Protein AF-0000000085154199 (afdb_homodimer)

Sequence (220 aa):
MRQFVIDELSPMERDNIDSYLKRNTKIGPMIGLYWIVLPEELLSEAQLGHEEHGPFYIAVEVEQHSVKFELLVRSKSNLHCTCIAHASPEQRQYILGFIDKMVTEEMIRSMRQFVIDELSPMERDNIDSYLKRNTKIGPMIGLYWIVLPEELLSEAQLGHEEHGPFYIAVEVEQHSVKFELLVRSKSNLHCTCIAHASPEQRQYILGFIDKMVTEEMIRS

Organism: Desulfotalea psychrophila (strain LSv54 / DSM 12343) (NCBI:txid177439)

Foldseek 3Di:
DDKDKDFQADQLRLVLLQVVQVVQFAADPDPQKTWDFDDPVQQDPQCPVVVVQDRKTWMWGRDRTMIMTHQWIQGPRDHDGSSTGGGDPSRVVVVVVVVVVSCVVSVPPD/DDKDKDFQADQLLLVLLQVVQVVQFAADPDPQKTWDFDDPVQQDPQCPVVVVQDRKTWMWGRDRTMIMTHQWIQGPRDHDGSSTGGGDPSRVVVVVVVVVVSCVVSVPPD

pLDDT: mean 96.18, std 3.26, range [82.31, 98.81]

Radius of gyration: 17.91 Å; Cα contacts (8 Å, |Δi|>4): 382; chains: 2; bounding box: 40×46×39 Å

Secondary structure (DSSP, 8-state):
-EEEEEES--HHHHHHHHHHHHHHSEE-SSTTEEEEEPPGGG--TTTTT-GGG--EEEEEEE-SSEEEEE-EEEESS-SSSTT-EEPPHHHHHHHHHHHHHHHHHTT---/-EEEEEES--HHHHHHHHHHHHHHSEE-SSTTEEEEEPPGGG--TTTTT-GGG--EEEEEEE-SSEEEEE-EEEESS-SSSTT-EEPPHHHHHHHHHHHHHHHHHTT---

Structure (mmCIF, N/CA/C/O backbone):
data_AF-0000000085154199-model_v1
#
loop_
_entity.id
_entity.type
_entity.pdbx_description
1 polymer 'Uncharacterized protein'
#
loop_
_atom_site.group_PDB
_atom_site.id
_atom_site.type_symbol
_atom_site.label_atom_id
_atom_site.label_alt_id
_atom_site.label_comp_id
_atom_site.label_asym_id
_atom_site.label_entity_id
_atom_site.label_seq_id
_atom_site.pdbx_PDB_ins_code
_atom_site.Cartn_x
_atom_site.Cartn_y
_atom_site.Cartn_z
_atom_site.occupancy
_atom_site.B_iso_or_equiv
_atom_site.auth_seq_id
_atom_site.auth_comp_id
_atom_site.auth_asym_id
_atom_site.auth_atom_id
_atom_site.pdbx_PDB_model_num
ATOM 1 N N . MET A 1 1 ? -9.406 -1.574 6.133 1 90.88 1 MET A N 1
ATOM 2 C CA . MET A 1 1 ? -8.562 -0.403 5.914 1 90.88 1 MET A CA 1
ATOM 3 C C . MET A 1 1 ? -7.441 -0.719 4.93 1 90.88 1 MET A C 1
ATOM 5 O O . MET A 1 1 ? -6.859 -1.804 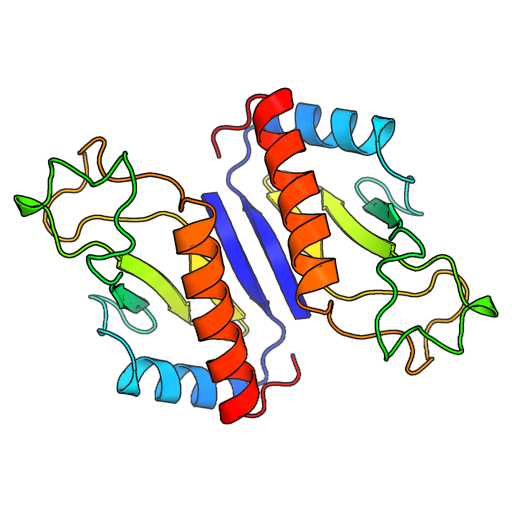4.977 1 90.88 1 MET A O 1
ATOM 9 N N . ARG A 1 2 ? -7.184 0.16 4.016 1 97.69 2 ARG A N 1
ATOM 10 C CA . ARG A 1 2 ? -6.156 0.025 2.986 1 97.69 2 ARG A CA 1
ATOM 11 C C . ARG A 1 2 ? -4.992 0.972 3.248 1 97.69 2 ARG A C 1
ATOM 13 O O . ARG A 1 2 ? -5.195 2.15 3.547 1 97.69 2 ARG A O 1
ATOM 20 N N . GLN A 1 3 ? -3.779 0.348 3.152 1 98.56 3 GLN A N 1
ATOM 21 C CA . GLN A 1 3 ? -2.631 1.181 3.494 1 98.56 3 GLN A CA 1
ATOM 22 C C . GLN A 1 3 ? -1.392 0.758 2.709 1 98.56 3 GLN A C 1
ATOM 24 O O . GLN A 1 3 ? -1.278 -0.397 2.293 1 98.56 3 GLN A O 1
ATOM 29 N N . PHE A 1 4 ? -0.53 1.667 2.469 1 98.81 4 PHE A N 1
ATOM 30 C CA . PHE A 1 4 ? 0.839 1.429 2.025 1 98.81 4 PHE A CA 1
ATOM 31 C C . PHE A 1 4 ? 1.804 1.469 3.205 1 98.81 4 PHE A C 1
ATOM 33 O O . PHE A 1 4 ? 1.782 2.41 4 1 98.81 4 PHE A O 1
ATOM 40 N N . VAL A 1 5 ? 2.619 0.497 3.326 1 98.75 5 VAL A N 1
ATOM 41 C CA . VAL A 1 5 ? 3.465 0.37 4.508 1 98.75 5 VAL A CA 1
ATOM 42 C C . VAL A 1 5 ? 4.918 0.173 4.086 1 98.75 5 VAL A C 1
ATOM 44 O O . VAL A 1 5 ? 5.207 -0.614 3.182 1 98.75 5 VAL A O 1
ATOM 47 N N . ILE A 1 6 ? 5.738 0.896 4.633 1 98.44 6 ILE A N 1
ATOM 48 C CA . ILE A 1 6 ? 7.164 0.597 4.605 1 98.44 6 ILE A CA 1
ATOM 49 C C . ILE A 1 6 ? 7.605 0.063 5.969 1 98.44 6 ILE A C 1
ATOM 51 O O . ILE A 1 6 ? 7.527 0.771 6.973 1 98.44 6 ILE A O 1
ATOM 55 N N . ASP A 1 7 ? 8.016 -1.174 6.023 1 97.38 7 ASP A N 1
ATOM 56 C CA . ASP A 1 7 ? 8.422 -1.767 7.297 1 97.38 7 ASP A CA 1
ATOM 57 C C . ASP A 1 7 ? 9.898 -2.145 7.281 1 97.38 7 ASP A C 1
ATOM 59 O O . ASP A 1 7 ? 10.625 -1.788 6.355 1 97.38 7 ASP A O 1
ATOM 63 N N . GLU A 1 8 ? 10.359 -2.596 8.5 1 97 8 GLU A N 1
ATOM 64 C CA . GLU A 1 8 ? 11.758 -2.959 8.711 1 97 8 GLU A CA 1
ATOM 65 C C . GLU A 1 8 ? 12.672 -1.745 8.57 1 97 8 GLU A C 1
ATOM 67 O O . GLU A 1 8 ? 13.758 -1.841 8 1 97 8 GLU A O 1
ATOM 72 N N . LEU A 1 9 ? 12.18 -0.677 9.023 1 97.69 9 LEU A N 1
ATOM 73 C CA . LEU A 1 9 ? 12.961 0.554 9.031 1 97.69 9 LEU A CA 1
ATOM 74 C C . LEU A 1 9 ? 14.047 0.499 10.094 1 97.69 9 LEU A C 1
ATOM 76 O O . LEU A 1 9 ? 13.797 0.085 11.227 1 97.69 9 LEU A O 1
ATOM 80 N N . SER A 1 10 ? 15.211 0.851 9.711 1 97.25 10 SER A N 1
ATOM 81 C CA . SER A 1 10 ? 16.203 1.138 10.734 1 97.25 10 SER A CA 1
ATOM 82 C C . SER A 1 10 ? 15.852 2.395 11.516 1 97.25 10 SER A C 1
ATOM 84 O O . SER A 1 10 ? 15.055 3.215 11.055 1 97.25 10 SER A O 1
ATOM 86 N N . PRO A 1 11 ? 16.484 2.508 12.695 1 97.06 11 PRO A N 1
ATOM 87 C CA . PRO A 1 11 ? 16.25 3.736 13.453 1 97.06 11 PRO A CA 1
ATOM 88 C C . PRO A 1 11 ? 16.594 4.996 12.664 1 97.06 11 PRO A C 1
ATOM 90 O O . PRO A 1 11 ? 15.859 5.988 12.727 1 97.06 11 PRO A O 1
ATOM 93 N N . MET A 1 12 ? 17.641 4.953 11.914 1 97.56 12 MET A N 1
ATOM 94 C CA . MET A 1 12 ? 18.062 6.102 11.109 1 97.56 12 MET A CA 1
ATOM 95 C C . MET A 1 12 ? 17.031 6.406 10.031 1 97.56 12 MET A C 1
ATOM 97 O O . MET A 1 12 ? 16.672 7.566 9.812 1 97.56 12 MET A O 1
ATOM 101 N N . GLU A 1 13 ? 16.578 5.426 9.32 1 97.88 13 GLU A N 1
ATOM 102 C CA . GLU A 1 13 ? 15.555 5.609 8.297 1 97.88 13 GLU A CA 1
ATOM 103 C C . GLU A 1 13 ? 14.273 6.191 8.891 1 97.88 13 GLU A C 1
ATOM 105 O O . GLU A 1 13 ? 13.672 7.098 8.312 1 97.88 13 GLU A O 1
ATOM 110 N N . ARG A 1 14 ? 13.867 5.629 10.008 1 98 14 ARG A N 1
ATOM 111 C CA . ARG A 1 14 ? 12.664 6.098 10.68 1 98 14 ARG A CA 1
ATOM 112 C C . ARG A 1 14 ? 12.781 7.574 11.047 1 98 14 ARG A C 1
ATOM 114 O O . ARG A 1 14 ? 11.852 8.352 10.82 1 98 14 ARG A O 1
ATOM 121 N N . ASP A 1 15 ? 13.914 7.969 11.578 1 97.69 15 ASP A N 1
ATOM 122 C CA . ASP A 1 15 ? 14.133 9.359 11.945 1 97.69 15 ASP A CA 1
ATOM 123 C C . ASP A 1 15 ? 14.102 10.273 10.719 1 97.69 15 ASP A C 1
ATOM 125 O O . ASP A 1 15 ? 13.562 11.375 10.773 1 97.69 15 ASP A O 1
ATOM 129 N N . ASN A 1 16 ? 14.711 9.781 9.648 1 98.19 16 ASN A N 1
ATOM 130 C CA . ASN A 1 16 ? 14.688 10.539 8.406 1 98.19 16 ASN A CA 1
ATOM 131 C C . ASN A 1 16 ? 13.266 10.734 7.887 1 98.19 16 ASN A C 1
ATOM 133 O O . ASN A 1 16 ? 12.914 11.828 7.441 1 98.19 16 ASN A O 1
ATOM 137 N N . ILE A 1 17 ? 12.508 9.68 7.984 1 98.56 17 ILE A N 1
ATOM 138 C CA . ILE A 1 17 ? 11.117 9.75 7.543 1 98.56 17 ILE A CA 1
ATOM 139 C C . ILE A 1 17 ? 10.344 10.727 8.43 1 98.56 17 ILE A C 1
ATOM 141 O O . ILE A 1 17 ? 9.602 11.578 7.922 1 98.56 17 ILE A O 1
ATOM 145 N N . ASP A 1 18 ? 10.555 10.609 9.688 1 98.31 18 ASP A N 1
ATOM 146 C CA . ASP A 1 18 ? 9.891 11.5 10.641 1 98.31 18 ASP A CA 1
ATOM 147 C C . ASP A 1 18 ? 10.211 12.961 10.336 1 98.31 18 ASP A C 1
ATOM 149 O O . ASP A 1 18 ? 9.312 13.805 10.297 1 98.31 18 ASP A O 1
ATOM 153 N N . SER A 1 19 ? 11.453 13.273 10.086 1 98 19 SER A N 1
ATOM 154 C CA . SER A 1 19 ? 11.898 14.625 9.781 1 98 19 SER A CA 1
ATOM 155 C C . SER A 1 19 ? 11.305 15.117 8.469 1 98 19 SER A C 1
ATOM 157 O O . SER A 1 19 ? 10.883 16.266 8.367 1 98 19 SER A O 1
ATOM 159 N N . TYR A 1 20 ? 11.328 14.258 7.504 1 98.75 20 TYR A N 1
ATOM 160 C CA . TYR A 1 20 ? 10.773 14.609 6.207 1 98.75 20 TYR A CA 1
ATOM 161 C C . TYR A 1 20 ? 9.297 14.992 6.332 1 98.75 20 TYR A C 1
ATOM 163 O O . TYR A 1 20 ? 8.859 15.984 5.758 1 98.75 20 TYR A O 1
ATOM 171 N N . LEU A 1 21 ? 8.539 14.133 7.082 1 98.69 21 LEU A N 1
ATOM 172 C CA . LEU A 1 21 ? 7.105 14.352 7.238 1 98.69 21 LEU A CA 1
ATOM 173 C C . LEU A 1 21 ? 6.832 15.633 8.016 1 98.69 21 LEU A C 1
ATOM 175 O O . LEU A 1 21 ? 5.902 16.375 7.691 1 98.69 21 LEU A O 1
ATOM 179 N N . LYS A 1 22 ? 7.68 15.961 8.961 1 97.81 22 LYS A N 1
ATOM 180 C CA . LYS A 1 22 ? 7.543 17.203 9.719 1 97.81 22 LYS A CA 1
ATOM 181 C C . LYS A 1 22 ? 7.691 18.422 8.82 1 97.81 22 LYS A C 1
ATOM 183 O O . LYS A 1 22 ? 7.004 19.422 9.008 1 97.81 22 LYS A O 1
ATOM 188 N N . ARG A 1 23 ? 8.539 18.266 7.797 1 97.69 23 ARG A N 1
ATOM 189 C CA . ARG A 1 23 ? 8.852 19.406 6.926 1 97.69 23 ARG A CA 1
ATOM 190 C C . ARG A 1 23 ? 7.828 19.531 5.805 1 97.69 23 ARG A C 1
ATOM 192 O O . ARG A 1 23 ? 7.617 20.625 5.273 1 97.69 23 ARG A O 1
ATOM 199 N N . ASN A 1 24 ? 7.16 18.453 5.477 1 98 24 ASN A N 1
ATOM 200 C CA . ASN A 1 24 ? 6.453 18.453 4.199 1 98 24 ASN A CA 1
ATOM 201 C C . ASN A 1 24 ? 4.965 18.172 4.383 1 98 24 ASN A C 1
ATOM 203 O O . ASN A 1 24 ? 4.215 18.125 3.408 1 98 24 ASN A O 1
ATOM 207 N N . THR A 1 25 ? 4.543 17.938 5.578 1 98.19 25 THR A N 1
ATOM 208 C CA . THR A 1 25 ? 3.139 17.641 5.824 1 98.19 25 THR A CA 1
ATOM 209 C C . THR A 1 25 ? 2.641 18.375 7.07 1 98.19 25 THR A C 1
ATOM 211 O O . THR A 1 25 ? 3.391 19.125 7.699 1 98.19 25 THR A O 1
ATOM 214 N N . LYS A 1 26 ? 1.405 18.25 7.328 1 96.88 26 LYS A N 1
ATOM 215 C CA . LYS A 1 26 ? 0.838 18.781 8.562 1 96.88 26 LYS A CA 1
ATOM 216 C C . LYS A 1 26 ? 0.972 17.781 9.711 1 96.88 26 LYS A C 1
ATOM 218 O O . LYS A 1 26 ? 0.745 16.578 9.523 1 96.88 26 LYS A O 1
ATOM 223 N N . ILE A 1 27 ? 1.345 18.312 10.859 1 96.38 27 ILE A N 1
ATOM 224 C CA . ILE A 1 27 ? 1.498 17.453 12.031 1 96.38 27 ILE A CA 1
ATOM 225 C C . ILE A 1 27 ? 0.126 17.141 12.625 1 96.38 27 ILE A C 1
ATOM 227 O O . ILE A 1 27 ? -0.728 18.016 12.734 1 96.38 27 ILE A O 1
ATOM 231 N N . GLY A 1 28 ? -0.103 15.875 12.992 1 93.56 28 GLY A N 1
ATOM 232 C CA . GLY A 1 28 ? -1.354 15.445 13.602 1 93.56 28 GLY A CA 1
ATOM 233 C C . GLY A 1 28 ? -1.387 15.656 15.102 1 93.56 28 GLY A C 1
ATOM 234 O O . GLY A 1 28 ? -0.476 16.266 15.672 1 93.56 28 GLY A O 1
ATOM 235 N N . PRO A 1 29 ? -2.484 15.234 15.656 1 91.19 29 PRO A N 1
ATOM 236 C CA . PRO A 1 29 ? -2.717 15.516 17.078 1 91.19 29 PRO A CA 1
ATOM 237 C C . PRO A 1 29 ? -1.887 14.625 18 1 91.19 29 PRO A C 1
ATOM 239 O O . PRO A 1 29 ? -1.801 14.891 19.203 1 91.19 29 PRO A O 1
ATOM 242 N N . MET A 1 30 ? -1.236 13.57 17.469 1 93.5 30 MET A N 1
ATOM 243 C CA . MET A 1 30 ? -0.436 12.648 18.266 1 93.5 30 MET A CA 1
ATOM 244 C C . MET A 1 30 ? 0.971 12.508 17.688 1 93.5 30 MET A C 1
ATOM 246 O O . MET A 1 30 ? 1.188 12.742 16.5 1 93.5 30 MET A O 1
ATOM 250 N N . ILE A 1 31 ? 1.836 12.109 18.547 1 94.06 31 ILE A N 1
ATOM 251 C CA . ILE A 1 31 ? 3.215 11.898 18.125 1 94.06 31 ILE A CA 1
ATOM 252 C C . ILE A 1 31 ? 3.258 10.836 17.031 1 94.06 31 ILE A C 1
ATOM 254 O O . ILE A 1 31 ? 2.645 9.773 17.156 1 94.06 31 ILE A O 1
ATOM 258 N N . GLY A 1 32 ? 3.93 11.141 15.93 1 97 32 GLY A N 1
ATOM 259 C CA . GLY A 1 32 ? 4.105 10.172 14.852 1 97 32 GLY A CA 1
ATOM 260 C C . GLY A 1 32 ? 2.955 10.164 13.867 1 97 32 GLY A C 1
ATOM 261 O O . GLY A 1 32 ? 2.879 9.289 13 1 97 32 GLY A O 1
ATOM 262 N N . LEU A 1 33 ? 2.041 11.109 14.117 1 97.88 33 LEU A N 1
ATOM 263 C CA . LEU A 1 33 ? 0.911 11.211 13.203 1 97.88 33 LEU A CA 1
ATOM 264 C C . LEU A 1 33 ? 1.024 12.461 12.336 1 97.88 33 LEU A C 1
ATOM 266 O O . LEU A 1 33 ? 1.237 13.555 12.852 1 97.88 33 LEU A O 1
ATOM 270 N N . TYR A 1 34 ? 0.867 12.297 10.992 1 98.5 34 TYR A N 1
ATOM 271 C CA . TYR A 1 34 ? 0.966 13.383 10.023 1 98.5 34 TYR A CA 1
ATOM 272 C C . TYR A 1 34 ? -0.187 13.328 9.031 1 98.5 34 TYR A C 1
ATOM 274 O O . TYR A 1 34 ? -0.841 12.297 8.883 1 98.5 34 TYR A O 1
ATOM 282 N N . TRP A 1 35 ? -0.399 14.438 8.375 1 98 35 TRP A N 1
ATOM 283 C CA . TRP A 1 35 ? -1.472 14.531 7.391 1 98 35 TRP A CA 1
ATOM 284 C C . TRP A 1 35 ? -0.939 15.039 6.055 1 98 35 TRP A C 1
ATOM 286 O O . TRP A 1 35 ? -0.332 16.109 5.988 1 98 35 TRP A O 1
ATOM 296 N N . ILE A 1 36 ? -1.177 14.281 5.07 1 98.38 36 ILE A N 1
ATOM 297 C CA . ILE A 1 36 ? -0.938 14.773 3.719 1 98.38 36 ILE A CA 1
ATOM 298 C C . ILE A 1 36 ? -2.223 15.375 3.156 1 98.38 36 ILE A C 1
ATOM 300 O O . ILE A 1 36 ? -3.162 14.656 2.82 1 98.38 36 ILE A O 1
ATOM 304 N N . VAL A 1 37 ? -2.193 16.656 3.029 1 97.69 37 VAL A N 1
ATOM 305 C CA . VAL A 1 37 ? -3.375 17.344 2.531 1 97.69 37 VAL A CA 1
ATOM 306 C C . VAL A 1 37 ? -3.467 17.188 1.015 1 97.69 37 VAL A C 1
ATOM 308 O O . VAL A 1 37 ? -2.482 17.391 0.302 1 97.69 37 VAL A O 1
ATOM 311 N N . LEU A 1 38 ? -4.641 16.828 0.586 1 97.81 38 LEU A N 1
ATOM 312 C CA . LEU A 1 38 ? -4.844 16.625 -0.845 1 97.81 38 LEU A CA 1
ATOM 313 C C . LEU A 1 38 ? -5.059 17.953 -1.554 1 97.81 38 LEU A C 1
ATOM 315 O O . LEU A 1 38 ? -5.801 18.812 -1.065 1 97.81 38 LEU A O 1
ATOM 319 N N . PRO A 1 39 ? -4.387 18.156 -2.701 1 96.94 39 PRO A N 1
ATOM 320 C CA . PRO A 1 39 ? -4.711 19.328 -3.525 1 96.94 39 PRO A CA 1
ATOM 321 C C . PRO A 1 39 ? -6.176 19.344 -3.965 1 96.94 39 PRO A C 1
ATOM 323 O O . PRO A 1 39 ? -6.754 18.281 -4.242 1 96.94 39 PRO A O 1
ATOM 326 N N . GLU A 1 40 ? -6.652 20.5 -4.168 1 95.38 40 GLU A N 1
ATOM 327 C CA . GLU A 1 40 ? -8.062 20.656 -4.516 1 95.38 40 GLU A CA 1
ATOM 328 C C . GLU A 1 40 ? -8.375 20.031 -5.871 1 95.38 40 GLU A C 1
ATOM 330 O O . GLU A 1 40 ? -9.484 19.547 -6.094 1 95.38 40 GLU A O 1
ATOM 335 N N . GLU A 1 41 ? -7.449 20.016 -6.75 1 96.62 41 GLU A N 1
ATOM 336 C CA . GLU A 1 41 ? -7.652 19.5 -8.102 1 96.62 41 GLU A CA 1
ATOM 337 C C . GLU A 1 41 ? -7.781 17.984 -8.109 1 96.62 41 GLU A C 1
ATOM 339 O O . GLU A 1 41 ? -8.18 17.391 -9.117 1 96.62 41 GLU A O 1
ATOM 344 N N . LEU A 1 42 ? -7.531 17.391 -6.879 1 97.38 42 LEU A N 1
ATOM 345 C CA . LEU A 1 42 ? -7.539 15.93 -6.836 1 97.38 42 LEU A CA 1
ATOM 346 C C . LEU A 1 42 ? -8.758 15.422 -6.07 1 97.38 42 LEU A C 1
ATOM 348 O O . LEU A 1 42 ? -8.836 14.234 -5.746 1 97.38 42 LEU A O 1
ATOM 352 N N . LEU A 1 43 ? -9.617 16.344 -5.734 1 97.12 43 LEU A N 1
ATOM 353 C CA . LEU A 1 43 ? -10.828 15.891 -5.051 1 97.12 43 LEU A CA 1
ATOM 354 C C . LEU A 1 43 ? -11.625 14.938 -5.934 1 97.12 43 LEU A C 1
ATOM 356 O O . LEU A 1 43 ? -11.758 15.164 -7.141 1 97.12 43 LEU A O 1
ATOM 360 N N . SER A 1 44 ? -12.016 13.875 -5.344 1 96.69 44 SER A N 1
ATOM 361 C CA . SER A 1 44 ? -12.789 12.867 -6.062 1 96.69 44 SER A CA 1
ATOM 362 C C . SER A 1 44 ? -14.281 13.156 -5.988 1 96.69 44 SER A C 1
ATOM 364 O O . SER A 1 44 ? -14.703 14.117 -5.34 1 96.69 44 SER A O 1
ATOM 366 N N . GLU A 1 45 ? -15.086 12.297 -6.648 1 95.69 45 GLU A N 1
ATOM 367 C CA . GLU A 1 45 ? -16.547 12.43 -6.641 1 95.69 45 GLU A CA 1
ATOM 368 C C . GLU A 1 45 ? -17.094 12.414 -5.215 1 95.69 45 GLU A C 1
ATOM 370 O O . GLU A 1 45 ? -18.078 13.086 -4.918 1 95.69 45 GLU A O 1
ATOM 375 N N . ALA A 1 46 ? -16.422 11.688 -4.371 1 95.5 46 ALA A N 1
ATOM 376 C CA . ALA A 1 46 ? -16.859 11.57 -2.984 1 95.5 46 ALA A CA 1
ATOM 377 C C . ALA A 1 46 ? -16.703 12.898 -2.25 1 95.5 46 ALA A C 1
ATOM 379 O O . ALA A 1 46 ? -17.5 13.227 -1.365 1 95.5 46 ALA A O 1
ATOM 380 N N . GLN A 1 47 ? -15.695 13.711 -2.623 1 96.81 47 GLN A N 1
ATOM 381 C CA . GLN A 1 47 ? -15.391 14.945 -1.903 1 96.81 47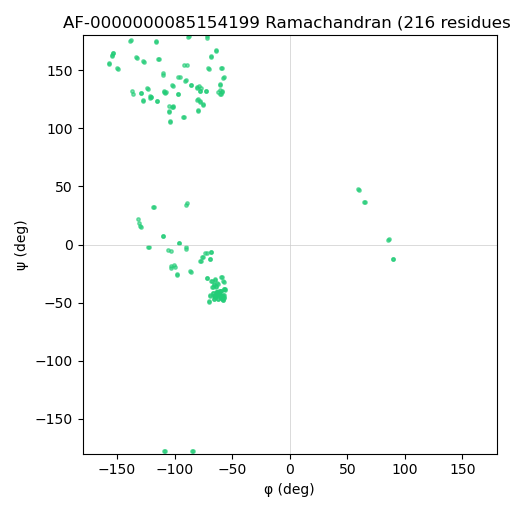 GLN A CA 1
ATOM 382 C C . GLN A 1 47 ? -16 16.156 -2.594 1 96.81 47 GLN A C 1
ATOM 384 O O . GLN A 1 47 ? -16.203 17.203 -1.97 1 96.81 47 GLN A O 1
ATOM 389 N N . LEU A 1 48 ? -16.203 15.977 -3.912 1 95.25 48 LEU A N 1
ATOM 390 C CA . LEU A 1 48 ? -16.812 17.078 -4.629 1 95.25 48 LEU A CA 1
ATOM 391 C C . LEU A 1 48 ? -18.203 17.391 -4.074 1 95.25 48 LEU A C 1
ATOM 393 O O . LEU A 1 48 ? -18.969 16.484 -3.783 1 95.25 48 LEU A O 1
ATOM 397 N N . GLY A 1 49 ? -18.562 18.656 -3.904 1 93.75 49 GLY A N 1
ATOM 398 C CA . GLY A 1 49 ? -19.812 19.047 -3.289 1 93.75 49 GLY A CA 1
ATOM 399 C C . GLY A 1 49 ? -19.719 19.203 -1.782 1 93.75 49 GLY A C 1
ATOM 400 O O . GLY A 1 49 ? -20.641 19.703 -1.144 1 93.75 49 GLY A O 1
ATOM 401 N N . HIS A 1 50 ? -18.641 18.734 -1.207 1 94.88 50 HIS A N 1
ATOM 402 C CA . HIS A 1 50 ? -18.422 18.844 0.232 1 94.88 5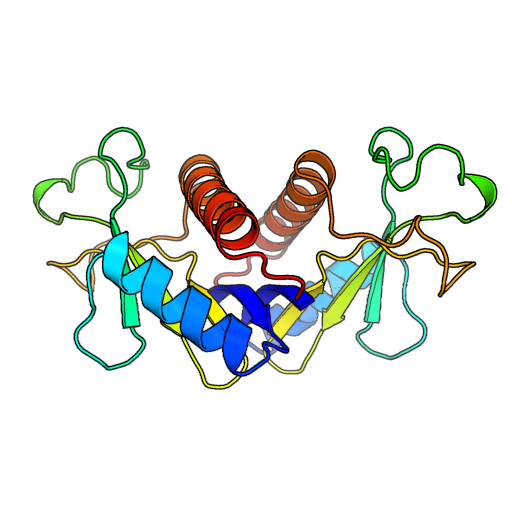0 HIS A CA 1
ATOM 403 C C . HIS A 1 50 ? -17.172 19.672 0.546 1 94.88 50 HIS A C 1
ATOM 405 O O . HIS A 1 50 ? -16.438 19.359 1.487 1 94.88 50 HIS A O 1
ATOM 411 N N . GLU A 1 51 ? -16.922 20.594 -0.275 1 90.25 51 GLU A N 1
ATOM 412 C CA . GLU A 1 51 ? -15.672 21.359 -0.146 1 90.25 51 GLU A CA 1
ATOM 413 C C . GLU A 1 51 ? -15.586 22.047 1.214 1 90.25 51 GLU A C 1
ATOM 415 O O . GLU A 1 51 ? -14.492 22.234 1.746 1 90.25 51 GLU A O 1
ATOM 420 N N . GLU A 1 52 ? -16.719 22.344 1.778 1 91.38 52 GLU A N 1
ATOM 421 C CA . GLU A 1 52 ? -16.75 23.016 3.074 1 91.38 52 GLU A CA 1
ATOM 422 C C . GLU A 1 52 ? -16.266 22.094 4.188 1 91.38 52 GLU A C 1
ATOM 424 O O . GLU A 1 52 ? -15.953 22.547 5.289 1 91.38 52 GLU A O 1
ATOM 429 N N . HIS A 1 53 ? -16.156 20.875 3.871 1 94.31 53 HIS A N 1
ATOM 430 C CA . HIS A 1 53 ? -15.688 19.906 4.855 1 94.31 53 HIS A CA 1
ATOM 431 C C . HIS A 1 53 ? -14.164 19.766 4.816 1 94.31 53 HIS A C 1
ATOM 433 O O . HIS A 1 53 ? -13.586 19.031 5.617 1 94.31 53 HIS A O 1
ATOM 439 N N . GLY A 1 54 ? -13.562 20.406 3.951 1 91.75 54 GLY A N 1
ATOM 440 C CA . GLY A 1 54 ? -12.117 20.312 3.83 1 91.75 54 GLY A CA 1
ATOM 441 C C . GLY A 1 54 ? -11.375 21 4.961 1 91.75 54 GLY A C 1
ATOM 442 O O . GLY A 1 54 ? -12 21.578 5.855 1 91.75 54 GLY A O 1
ATOM 443 N N . PRO A 1 55 ? -10.125 20.891 4.883 1 94.44 55 PRO A N 1
ATOM 444 C CA . PRO A 1 55 ? -9.305 20.172 3.895 1 94.44 55 PRO A CA 1
ATOM 445 C C . PRO A 1 55 ? -9.398 18.656 4.027 1 94.44 55 PRO A C 1
ATOM 447 O O . PRO A 1 55 ? -9.688 18.141 5.113 1 94.44 55 PRO A O 1
ATOM 450 N N . PHE A 1 56 ? -9.203 18.016 2.953 1 97.06 56 PHE A N 1
ATOM 451 C CA . PHE A 1 56 ? -9.156 16.547 2.908 1 97.06 56 PHE A CA 1
ATOM 452 C C . PHE A 1 56 ? -7.719 16.047 2.955 1 97.06 56 PHE A C 1
ATOM 454 O O . PHE A 1 56 ? -6.816 16.688 2.406 1 97.06 56 PHE A O 1
ATOM 461 N N . TYR A 1 57 ? -7.539 14.891 3.65 1 97.38 57 TYR A N 1
ATOM 462 C CA . TYR A 1 57 ? -6.164 14.438 3.828 1 97.38 57 TYR A CA 1
ATOM 463 C C . TYR A 1 57 ? -6.113 12.922 3.996 1 97.38 57 TYR A C 1
ATOM 465 O O . TYR A 1 57 ? -7.145 12.273 4.191 1 97.38 57 TYR A O 1
ATOM 473 N N . ILE A 1 58 ? -4.938 12.391 3.859 1 97.94 58 ILE A N 1
ATOM 474 C CA . ILE A 1 58 ? -4.672 11.023 4.301 1 97.94 58 ILE A CA 1
ATOM 475 C C . ILE A 1 58 ? -3.758 11.047 5.523 1 97.94 58 ILE A C 1
ATOM 477 O O . ILE A 1 58 ? -2.926 11.945 5.668 1 97.94 58 ILE A O 1
ATOM 481 N N . ALA A 1 59 ? -3.908 10.141 6.379 1 97.56 59 ALA A N 1
ATOM 482 C CA . ALA A 1 59 ? -3.107 10.062 7.598 1 97.56 59 ALA A CA 1
ATOM 483 C C . ALA A 1 59 ? -1.862 9.203 7.379 1 97.56 59 ALA A C 1
ATOM 485 O O . ALA A 1 59 ? -1.915 8.188 6.688 1 97.56 59 ALA A O 1
ATOM 486 N N . VAL A 1 60 ? -0.762 9.625 7.957 1 98.69 60 VAL A N 1
ATOM 487 C CA . VAL A 1 60 ? 0.496 8.883 7.973 1 98.69 60 VAL A CA 1
ATOM 488 C C . VAL A 1 60 ? 0.916 8.609 9.414 1 98.69 60 VAL A C 1
ATOM 490 O O . VAL A 1 60 ? 1.004 9.531 10.227 1 98.69 60 VAL A O 1
ATOM 493 N N . GLU A 1 61 ? 1.15 7.441 9.68 1 98.56 61 GLU A N 1
ATOM 494 C CA . GLU A 1 61 ? 1.559 7.059 11.023 1 98.56 61 GLU A CA 1
ATOM 495 C C . GLU A 1 61 ? 2.977 6.496 11.039 1 98.56 61 GLU A C 1
ATOM 497 O O . GLU A 1 61 ? 3.262 5.504 10.359 1 98.56 61 GLU A O 1
ATOM 502 N N . VAL A 1 62 ? 3.809 7.082 11.82 1 98.56 62 VAL A N 1
ATOM 503 C CA . VAL A 1 62 ? 5.18 6.613 11.977 1 98.56 62 VAL A CA 1
ATOM 504 C C . VAL A 1 62 ? 5.309 5.82 13.273 1 98.56 62 VAL A C 1
ATOM 506 O O . VAL A 1 62 ? 5.047 6.348 14.359 1 98.56 62 VAL A O 1
ATOM 509 N N . GLU A 1 63 ? 5.66 4.613 13.125 1 97.69 63 GLU A N 1
ATOM 510 C CA . GLU A 1 63 ? 5.914 3.736 14.266 1 97.69 63 GLU A CA 1
ATOM 511 C C . GLU A 1 63 ? 7.402 3.432 14.406 1 97.69 63 GLU A C 1
ATOM 513 O O . GLU A 1 63 ? 8.234 4.023 13.711 1 97.69 63 GLU A O 1
ATOM 518 N N . GLN A 1 64 ? 7.723 2.594 15.391 1 96.44 64 GLN A N 1
ATOM 519 C CA . GLN A 1 64 ? 9.117 2.32 15.711 1 96.44 64 GLN A CA 1
ATOM 520 C C . GLN A 1 64 ? 9.859 1.729 14.516 1 96.44 64 GLN A C 1
ATOM 522 O O . GLN A 1 64 ? 11.016 2.074 14.258 1 96.44 64 GLN A O 1
ATOM 527 N N . HIS A 1 65 ? 9.172 0.822 13.773 1 97.5 65 HIS A N 1
ATOM 528 C CA . HIS A 1 65 ? 9.891 0.135 12.703 1 97.5 65 HIS A CA 1
ATOM 529 C C . HIS A 1 65 ? 9.125 0.206 11.391 1 97.5 65 HIS A C 1
ATOM 531 O O . HIS A 1 65 ? 9.391 -0.571 10.469 1 97.5 65 HIS A O 1
ATOM 537 N N . SER A 1 66 ? 8.133 1.128 11.328 1 98.38 66 SER A N 1
ATOM 538 C CA . SER A 1 66 ? 7.344 1.189 10.102 1 98.38 66 SER A CA 1
ATOM 539 C C . SER A 1 66 ? 6.684 2.553 9.938 1 98.38 66 SER A C 1
ATOM 541 O O . SER A 1 66 ? 6.566 3.312 10.898 1 98.38 66 SER A O 1
ATOM 543 N N . VAL A 1 67 ? 6.383 2.895 8.75 1 98.81 67 VAL A N 1
ATOM 544 C CA . VAL A 1 67 ? 5.523 4.027 8.422 1 98.81 67 VAL A CA 1
ATOM 545 C C . VAL A 1 67 ? 4.352 3.555 7.566 1 98.81 67 VAL A C 1
ATOM 547 O O . VAL A 1 67 ? 4.531 2.746 6.652 1 98.81 67 VAL A O 1
ATOM 550 N N . LYS A 1 68 ? 3.17 4.008 7.914 1 98.69 68 LYS A N 1
ATOM 551 C CA . LYS A 1 68 ? 1.931 3.594 7.262 1 98.69 68 LYS A CA 1
ATOM 552 C C . LYS A 1 68 ? 1.194 4.793 6.668 1 98.69 68 LYS A C 1
ATOM 554 O O . LYS A 1 68 ? 0.991 5.801 7.348 1 98.69 68 LYS A O 1
ATOM 559 N N . PHE A 1 69 ? 0.859 4.707 5.441 1 98.81 69 PHE A N 1
ATOM 560 C CA . PHE A 1 69 ? 0.018 5.676 4.746 1 98.81 69 PHE A CA 1
ATOM 561 C C . PHE A 1 69 ? -1.392 5.129 4.555 1 98.81 69 PHE A C 1
ATOM 563 O O . PHE A 1 69 ? -1.61 4.23 3.74 1 98.81 69 PHE A O 1
ATOM 570 N N . GLU A 1 70 ? -2.279 5.637 5.328 1 98.06 70 GLU A N 1
ATOM 571 C CA . GLU A 1 70 ? -3.66 5.172 5.23 1 98.06 70 GLU A CA 1
ATOM 572 C C . GLU A 1 70 ? -4.344 5.746 3.99 1 98.06 70 GLU A C 1
ATOM 574 O O . GLU A 1 70 ? -4.508 6.961 3.869 1 98.06 70 GLU A O 1
ATOM 579 N N . LEU A 1 71 ? -4.805 4.859 3.115 1 98.19 71 LEU A N 1
ATOM 580 C CA . LEU A 1 71 ? -5.363 5.301 1.843 1 98.19 71 LEU A CA 1
ATOM 581 C C . LEU A 1 71 ? -6.863 5.551 1.966 1 98.19 71 LEU A C 1
ATOM 583 O O . LEU A 1 71 ? -7.633 5.191 1.072 1 98.19 71 LEU A O 1
ATOM 587 N N . LEU A 1 72 ? -7.297 6.008 3.102 1 96.94 72 LEU A N 1
ATOM 588 C CA . LEU A 1 72 ? -8.609 6.582 3.367 1 96.94 72 LEU A CA 1
ATOM 589 C C . LEU A 1 72 ? -8.531 8.102 3.443 1 96.94 72 LEU A C 1
ATOM 591 O O . LEU A 1 72 ? -7.781 8.648 4.254 1 96.94 72 LEU A O 1
ATOM 595 N N . VAL A 1 73 ? -9.266 8.711 2.502 1 97.25 73 VAL A N 1
ATOM 596 C CA . VAL A 1 73 ? -9.328 10.172 2.531 1 97.25 73 VAL A CA 1
ATOM 597 C C . VAL A 1 73 ? -10.297 10.625 3.623 1 97.25 73 VAL A C 1
ATOM 599 O O . VAL A 1 73 ? -11.461 10.234 3.627 1 97.25 73 VAL A O 1
ATOM 602 N N . ARG A 1 74 ? -9.734 11.43 4.484 1 96.44 74 ARG A N 1
ATOM 603 C CA . ARG A 1 74 ? -10.531 11.891 5.613 1 96.44 74 ARG A CA 1
ATOM 604 C C . ARG A 1 74 ? -10.773 13.391 5.535 1 96.44 74 ARG A C 1
ATOM 606 O O . ARG A 1 74 ? -10.117 14.094 4.758 1 96.44 74 ARG A O 1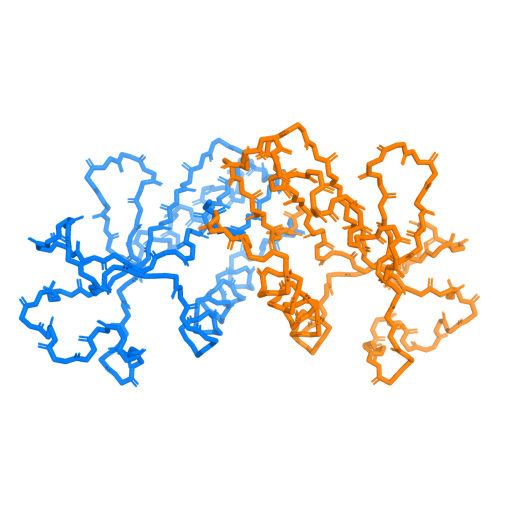
ATOM 613 N N . SER A 1 75 ? -11.781 13.781 6.23 1 94.44 75 SER A N 1
ATOM 614 C CA . SER A 1 75 ? -12.07 15.195 6.422 1 94.44 75 SER A CA 1
ATOM 615 C C . SER A 1 75 ? -11.609 15.672 7.797 1 94.44 75 SER A C 1
ATOM 617 O O . SER A 1 75 ? -11.766 14.961 8.789 1 94.44 75 SER A O 1
ATOM 619 N N . LYS A 1 76 ? -11.016 16.797 7.793 1 84.81 76 LYS A N 1
ATOM 620 C CA . LYS A 1 76 ? -10.578 17.344 9.07 1 84.81 76 LYS A CA 1
ATOM 621 C C . LYS A 1 76 ? -11.773 17.828 9.898 1 84.81 76 LYS A C 1
ATOM 623 O O . LYS A 1 76 ? -11.75 17.75 11.133 1 84.81 76 LYS A O 1
ATOM 628 N N . SER A 1 77 ? -12.836 18.234 9.273 1 86.62 77 SER A N 1
ATOM 629 C CA . SER A 1 77 ? -13.906 18.938 9.969 1 86.62 77 SER A CA 1
ATOM 630 C C . SER A 1 77 ? -15.094 18.016 10.234 1 86.62 77 SER A C 1
ATOM 632 O O . SER A 1 77 ? -15.938 18.312 11.078 1 86.62 77 SER A O 1
ATOM 634 N N . ASN A 1 78 ? -15.109 16.938 9.484 1 84.56 78 ASN A N 1
ATOM 635 C CA . ASN A 1 78 ? -16.266 16.047 9.617 1 84.56 78 ASN A CA 1
ATOM 636 C C . ASN A 1 78 ? -15.844 14.586 9.656 1 84.56 78 ASN A C 1
ATOM 638 O O . ASN A 1 78 ? -15.234 14.086 8.703 1 84.56 78 ASN A O 1
ATOM 642 N N . LEU A 1 79 ? -16.359 13.844 10.602 1 83.25 79 LEU A N 1
ATOM 643 C CA . LEU A 1 79 ? -15.906 12.469 10.781 1 83.25 79 LEU A CA 1
ATOM 644 C C . LEU A 1 79 ? -16.953 11.484 10.266 1 83.25 79 LEU A C 1
ATOM 646 O O . LEU A 1 79 ? -16.672 10.289 10.156 1 83.25 79 LEU A O 1
ATOM 650 N N . HIS A 1 80 ? -18.078 11.938 9.859 1 85.94 80 HIS A N 1
ATOM 651 C CA . HIS A 1 80 ? -19.125 10.992 9.508 1 85.94 80 HIS A CA 1
ATOM 652 C C . HIS A 1 80 ? -19.75 11.336 8.156 1 85.94 80 HIS A C 1
ATOM 654 O O . HIS A 1 80 ? -20.844 10.859 7.828 1 85.94 80 HIS A O 1
ATOM 660 N N . CYS A 1 81 ? -19.094 12.031 7.363 1 90.94 81 CYS A N 1
ATOM 661 C CA . CYS A 1 81 ? -19.641 12.43 6.07 1 90.94 81 CYS A CA 1
ATOM 662 C C . CYS A 1 81 ? -19.266 11.422 4.988 1 90.94 81 CYS A C 1
ATOM 664 O O . CYS A 1 81 ? -18.234 10.75 5.086 1 90.94 81 CYS A O 1
ATOM 666 N N . THR A 1 82 ? -20.078 11.336 3.934 1 92.56 82 THR A N 1
ATOM 667 C CA . THR A 1 82 ? -19.828 10.445 2.807 1 92.56 82 THR A CA 1
ATOM 668 C C . THR A 1 82 ? -18.609 10.898 2.008 1 92.56 82 THR A C 1
ATOM 670 O O . THR A 1 82 ? -18.156 10.195 1.105 1 92.56 82 THR A O 1
ATOM 673 N N . CYS A 1 83 ? -18.062 12.086 2.369 1 95.12 83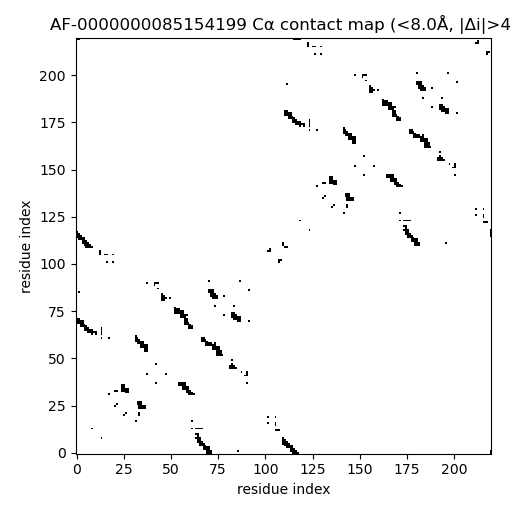 CYS A N 1
ATOM 674 C CA . CYS A 1 83 ? -16.875 12.578 1.664 1 95.12 83 CYS A CA 1
ATOM 675 C C . CYS A 1 83 ? -15.625 11.859 2.125 1 95.12 83 CYS A C 1
ATOM 677 O O . CYS A 1 83 ? -14.562 11.992 1.507 1 95.12 83 CYS A O 1
ATOM 679 N N . ILE A 1 84 ? -15.742 11.125 3.287 1 95.75 84 ILE A N 1
ATOM 680 C CA . ILE A 1 84 ? -14.68 10.227 3.723 1 95.75 84 ILE A CA 1
ATOM 681 C C . ILE A 1 84 ? -14.75 8.922 2.941 1 95.75 84 ILE A C 1
ATOM 683 O O . ILE A 1 84 ? -15.734 8.18 3.043 1 95.75 84 ILE A O 1
ATOM 687 N N . ALA A 1 85 ? -13.781 8.633 2.172 1 95.44 85 ALA A N 1
ATOM 688 C CA . ALA A 1 85 ? -13.828 7.48 1.275 1 95.44 85 ALA A CA 1
ATOM 689 C C . ALA A 1 85 ? -12.43 6.977 0.949 1 95.44 85 ALA A C 1
ATOM 691 O O . ALA A 1 85 ? -11.438 7.684 1.165 1 95.44 85 ALA A O 1
ATOM 692 N N . HIS A 1 86 ? -12.414 5.777 0.464 1 96.44 86 HIS A N 1
ATOM 693 C CA . HIS A 1 86 ? -11.141 5.266 -0.041 1 96.44 86 HIS A CA 1
ATOM 694 C C . HIS A 1 86 ? -10.586 6.16 -1.144 1 96.44 86 HIS A C 1
ATOM 696 O O . HIS A 1 86 ? -11.344 6.664 -1.979 1 96.44 86 HIS A O 1
ATOM 702 N N . ALA A 1 87 ? -9.312 6.285 -1.138 1 97.56 87 ALA A N 1
ATOM 703 C CA . ALA A 1 87 ? -8.656 7.125 -2.135 1 97.56 87 ALA A CA 1
ATOM 704 C C . ALA A 1 87 ? -8.961 6.641 -3.549 1 97.56 87 ALA A C 1
ATOM 706 O O . ALA A 1 87 ? -8.883 5.445 -3.834 1 97.56 87 ALA A O 1
ATOM 707 N N . SER A 1 88 ? -9.352 7.613 -4.406 1 96.38 88 SER A N 1
ATOM 708 C CA . SER A 1 88 ? -9.484 7.312 -5.824 1 96.38 88 SER A CA 1
ATOM 709 C C . SER A 1 88 ? -8.141 6.938 -6.438 1 96.38 88 SER A C 1
ATOM 711 O O . SER A 1 88 ? -7.09 7.145 -5.82 1 96.38 88 SER A O 1
ATOM 713 N N . PRO A 1 89 ? -8.148 6.375 -7.668 1 95.75 89 PRO A N 1
ATOM 714 C CA . PRO A 1 89 ? -6.875 6.047 -8.32 1 95.75 89 PRO A CA 1
ATOM 715 C C . PRO A 1 89 ? -5.949 7.254 -8.453 1 95.75 89 PRO A C 1
ATOM 717 O O . PRO A 1 89 ? -4.738 7.133 -8.266 1 95.75 89 PRO A O 1
ATOM 720 N N . GLU A 1 90 ? -6.539 8.383 -8.734 1 97 90 GLU A N 1
ATOM 721 C CA . GLU A 1 90 ? -5.734 9.594 -8.883 1 97 90 GLU A CA 1
ATOM 722 C C . GLU A 1 90 ? -5.156 10.039 -7.539 1 97 90 GLU A C 1
ATOM 724 O O . GLU A 1 90 ? -4 10.461 -7.465 1 97 90 GLU A O 1
ATOM 729 N N . GLN A 1 91 ? -5.957 10.031 -6.5 1 98.19 91 GLN A N 1
ATOM 730 C CA . GLN A 1 91 ? -5.496 10.375 -5.16 1 98.19 91 GLN A CA 1
ATOM 731 C C . GLN A 1 91 ? -4.402 9.414 -4.691 1 98.19 91 GLN A C 1
ATOM 733 O O . GLN A 1 91 ? -3.393 9.844 -4.129 1 98.19 91 GLN A O 1
ATOM 738 N N . ARG A 1 92 ? -4.633 8.117 -4.969 1 98.25 92 ARG A N 1
ATOM 739 C CA . ARG A 1 92 ? -3.643 7.102 -4.621 1 98.25 92 ARG A CA 1
ATOM 740 C C . ARG A 1 92 ? -2.322 7.355 -5.34 1 98.25 92 ARG A C 1
ATOM 742 O O . ARG A 1 92 ? -1.252 7.27 -4.734 1 98.25 92 ARG A O 1
ATOM 749 N N . GLN A 1 93 ? -2.42 7.676 -6.602 1 97.38 93 GLN A N 1
ATOM 750 C CA . GLN A 1 93 ? -1.213 7.969 -7.367 1 97.38 93 GLN A CA 1
ATOM 751 C C . GLN A 1 93 ? -0.466 9.164 -6.781 1 97.38 93 GLN A C 1
ATOM 753 O O . GLN A 1 93 ? 0.767 9.172 -6.746 1 97.38 93 GLN A O 1
ATOM 758 N N . TYR A 1 94 ? -1.152 10.156 -6.367 1 98.31 94 TYR A N 1
ATOM 759 C CA . TYR A 1 94 ? -0.551 11.328 -5.746 1 98.31 94 TYR A CA 1
ATOM 760 C C . TYR A 1 94 ? 0.218 10.945 -4.484 1 98.31 94 TYR A C 1
ATOM 762 O O . TYR A 1 94 ? 1.353 11.383 -4.285 1 98.31 94 TYR A O 1
ATOM 770 N N . ILE A 1 95 ? -0.402 10.109 -3.648 1 98.44 95 ILE A N 1
ATOM 771 C CA . ILE A 1 95 ? 0.211 9.688 -2.395 1 98.44 95 ILE A CA 1
ATOM 772 C C . ILE A 1 95 ? 1.439 8.828 -2.686 1 98.44 95 ILE A C 1
ATOM 774 O O . ILE A 1 95 ? 2.482 8.984 -2.047 1 98.44 95 ILE A O 1
ATOM 778 N N . LEU A 1 96 ? 1.312 7.941 -3.67 1 98.25 96 LEU A N 1
ATOM 779 C CA . LEU A 1 96 ? 2.438 7.09 -4.035 1 98.25 96 LEU A CA 1
ATOM 780 C C . LEU A 1 96 ? 3.594 7.922 -4.582 1 98.25 96 LEU A C 1
ATOM 782 O O . LEU A 1 96 ? 4.762 7.598 -4.352 1 98.25 96 LEU A O 1
ATOM 786 N N . GLY A 1 97 ? 3.242 8.984 -5.316 1 98.12 97 GLY A N 1
ATOM 787 C CA . GLY A 1 97 ? 4.273 9.914 -5.742 1 98.12 97 GLY A CA 1
ATOM 788 C C . GLY A 1 97 ? 4.984 10.594 -4.586 1 98.12 97 GLY A C 1
ATOM 789 O O . GLY A 1 97 ? 6.203 10.758 -4.609 1 98.12 97 GLY A O 1
ATOM 790 N N . PHE A 1 98 ? 4.227 11.016 -3.607 1 98.62 98 PHE A N 1
ATOM 791 C CA . PHE A 1 98 ? 4.789 11.609 -2.396 1 98.62 98 PHE A CA 1
ATOM 792 C C . PHE A 1 98 ? 5.75 10.641 -1.723 1 98.62 98 PHE A C 1
ATOM 794 O O . PHE A 1 98 ? 6.852 11.023 -1.325 1 98.62 98 PHE A O 1
ATOM 801 N N . ILE A 1 99 ? 5.344 9.375 -1.642 1 98.5 99 ILE A N 1
ATOM 802 C CA . ILE A 1 99 ? 6.141 8.344 -0.997 1 98.5 99 ILE A CA 1
ATOM 803 C C . ILE A 1 99 ? 7.434 8.117 -1.784 1 98.5 99 ILE A C 1
ATOM 805 O O . ILE A 1 99 ? 8.516 8.031 -1.202 1 98.5 99 ILE A O 1
ATOM 809 N N . ASP A 1 100 ? 7.316 8.055 -3.08 1 97.81 100 ASP A N 1
ATOM 810 C CA . ASP A 1 100 ? 8.492 7.855 -3.924 1 97.81 100 ASP A CA 1
ATOM 811 C C . ASP A 1 100 ? 9.508 8.977 -3.721 1 97.81 100 ASP A C 1
ATOM 813 O O . ASP A 1 100 ? 10.711 8.719 -3.629 1 97.81 100 ASP A O 1
ATOM 817 N N . LYS A 1 101 ? 9.031 10.156 -3.68 1 98.12 101 LYS A N 1
ATOM 818 C CA . LYS A 1 101 ? 9.906 11.297 -3.455 1 98.12 101 LYS A CA 1
ATOM 819 C C . LYS A 1 101 ? 10.586 11.211 -2.092 1 98.12 101 LYS A C 1
ATOM 821 O O . LYS A 1 101 ? 11.797 11.422 -1.979 1 98.12 101 LYS A O 1
ATOM 826 N N . MET A 1 102 ? 9.82 10.922 -1.075 1 98.62 102 MET A N 1
ATOM 827 C CA . MET A 1 102 ? 10.336 10.805 0.285 1 98.62 102 MET A CA 1
ATOM 828 C C . MET A 1 102 ? 11.43 9.742 0.361 1 98.62 102 MET A C 1
ATOM 830 O O . MET A 1 102 ? 12.5 9.984 0.917 1 98.62 102 MET A O 1
ATOM 834 N N . VAL A 1 103 ? 11.164 8.57 -0.218 1 97.88 103 VAL A N 1
ATOM 835 C CA . VAL A 1 103 ? 12.094 7.445 -0.17 1 97.88 103 VAL A CA 1
ATOM 836 C C . VAL A 1 103 ? 13.391 7.809 -0.888 1 97.88 103 VAL A C 1
ATOM 838 O O . VAL A 1 103 ? 14.477 7.469 -0.422 1 97.88 103 VAL A O 1
ATOM 841 N N . THR A 1 104 ? 13.227 8.477 -1.983 1 97.31 104 THR A N 1
ATOM 842 C CA . THR A 1 104 ? 14.383 8.867 -2.773 1 97.31 104 THR A CA 1
ATOM 843 C C . THR A 1 104 ? 15.195 9.945 -2.057 1 97.31 104 THR A C 1
ATOM 845 O O . THR A 1 104 ? 16.406 9.812 -1.885 1 97.31 104 THR A O 1
ATOM 848 N N . GLU A 1 105 ? 14.578 10.945 -1.598 1 97.81 105 GLU A N 1
ATOM 849 C CA . GLU A 1 105 ? 15.25 12.086 -0.987 1 97.81 105 GLU A CA 1
ATOM 850 C C . GLU A 1 105 ? 15.914 11.695 0.329 1 97.81 105 GLU A C 1
ATOM 852 O O . GLU A 1 105 ? 17 12.195 0.655 1 97.81 105 GLU A O 1
ATOM 857 N N . GLU A 1 106 ? 15.273 10.82 1.077 1 97.38 106 GLU A N 1
ATOM 858 C CA . GLU A 1 106 ? 15.781 10.461 2.396 1 97.38 106 GLU A CA 1
ATOM 859 C C . GLU A 1 106 ? 16.609 9.18 2.338 1 97.38 106 GLU A C 1
ATOM 861 O O . GLU A 1 106 ? 17.016 8.648 3.373 1 97.38 106 GLU A O 1
ATOM 866 N N . MET A 1 107 ? 16.781 8.594 1.13 1 95.12 107 MET A N 1
ATOM 867 C CA . MET A 1 107 ? 17.625 7.426 0.863 1 95.12 107 MET A CA 1
ATOM 868 C C . MET A 1 107 ? 17.172 6.23 1.695 1 95.12 107 MET A C 1
ATOM 870 O O . MET A 1 107 ? 17.984 5.586 2.355 1 95.12 107 MET A O 1
ATOM 874 N N . ILE A 1 108 ? 15.875 6.023 1.654 1 96.25 108 ILE A N 1
ATOM 875 C CA . ILE A 1 108 ? 15.289 4.879 2.348 1 96.25 108 ILE A CA 1
ATOM 876 C C . ILE A 1 108 ? 15.461 3.619 1.505 1 96.25 108 ILE A C 1
ATOM 878 O O . ILE A 1 108 ? 15.031 3.572 0.351 1 96.25 108 ILE A O 1
ATOM 882 N N . ARG A 1 109 ? 16.078 2.555 2.074 1 91.31 109 ARG A N 1
ATOM 883 C CA . ARG A 1 109 ? 16.359 1.333 1.328 1 91.31 109 ARG A CA 1
ATOM 884 C C . ARG A 1 109 ? 15.328 0.252 1.638 1 91.31 109 ARG A C 1
ATOM 886 O O . ARG A 1 109 ? 15.188 -0.711 0.882 1 91.31 109 ARG A O 1
ATOM 893 N N . SER A 1 110 ? 14.641 0.462 2.736 1 90.75 110 SER A N 1
ATOM 894 C CA . SER A 1 110 ? 13.609 -0.509 3.1 1 90.75 110 SER A CA 1
ATOM 895 C C . SER A 1 110 ? 12.461 -0.501 2.094 1 90.75 110 SER A C 1
ATOM 897 O O . SER A 1 110 ? 12.219 0.511 1.436 1 90.75 110 SER A O 1
ATOM 899 N N . MET B 1 1 ? 11.008 -3.035 3.633 1 90.81 1 MET B N 1
ATOM 900 C CA . MET B 1 1 ? 10.055 -3.717 2.762 1 90.81 1 MET B CA 1
ATOM 901 C C . MET B 1 1 ? 8.828 -2.852 2.52 1 90.81 1 MET B C 1
ATOM 903 O O . MET B 1 1 ? 8.328 -2.197 3.438 1 90.81 1 MET B O 1
ATOM 907 N N . ARG B 1 2 ? 8.367 -2.787 1.303 1 97.62 2 ARG B N 1
ATOM 908 C CA . ARG B 1 2 ? 7.211 -2.002 0.878 1 97.62 2 ARG B CA 1
ATOM 909 C C . ARG B 1 2 ? 6.039 -2.904 0.519 1 97.62 2 ARG B C 1
ATOM 911 O O . ARG B 1 2 ? 6.203 -3.895 -0.198 1 97.62 2 ARG B O 1
ATOM 918 N N . GLN B 1 3 ? 4.871 -2.5 1.105 1 98.5 3 GLN B N 1
ATOM 919 C CA . GLN B 1 3 ? 3.732 -3.389 0.887 1 98.5 3 GLN B CA 1
ATOM 920 C C . GLN B 1 3 ? 2.422 -2.607 0.868 1 98.5 3 GLN B C 1
ATOM 922 O O . GLN B 1 3 ? 2.324 -1.532 1.462 1 98.5 3 GLN B O 1
ATOM 927 N N . PHE B 1 4 ? 1.474 -3.094 0.156 1 98.81 4 PHE B N 1
ATOM 928 C CA . PHE B 1 4 ? 0.073 -2.697 0.246 1 98.81 4 PHE B CA 1
ATOM 929 C C . PHE B 1 4 ? -0.706 -3.662 1.132 1 98.81 4 PHE B C 1
ATOM 931 O O . PHE B 1 4 ? -0.631 -4.879 0.95 1 98.81 4 PHE B O 1
ATOM 938 N N . VAL B 1 5 ? -1.436 -3.148 2.066 1 98.75 5 VAL B N 1
ATOM 939 C CA . VAL B 1 5 ? -2.086 -3.998 3.061 1 98.75 5 VAL B CA 1
ATOM 940 C C . VAL B 1 5 ? -3.568 -3.65 3.146 1 98.75 5 VAL B C 1
ATOM 942 O O . VAL B 1 5 ? -3.936 -2.473 3.178 1 98.75 5 VAL B O 1
ATOM 945 N N . ILE B 1 6 ? -4.348 -4.598 3.088 1 98.44 6 ILE B N 1
ATOM 946 C CA . ILE B 1 6 ? -5.738 -4.473 3.506 1 98.44 6 ILE B CA 1
ATOM 947 C C . ILE B 1 6 ? -5.938 -5.156 4.855 1 98.44 6 ILE B C 1
ATOM 949 O O . ILE B 1 6 ? -5.758 -6.371 4.973 1 98.44 6 ILE B O 1
ATOM 953 N N . ASP B 1 7 ? -6.246 -4.402 5.871 1 97.38 7 ASP B N 1
ATOM 954 C CA . ASP B 1 7 ? -6.414 -4.98 7.199 1 97.38 7 ASP B CA 1
ATOM 955 C C . ASP B 1 7 ? -7.852 -4.816 7.691 1 97.38 7 ASP B C 1
ATOM 957 O O . ASP B 1 7 ? -8.734 -4.414 6.93 1 97.38 7 ASP B O 1
ATOM 961 N N . GLU B 1 8 ? -8.102 -5.438 8.883 1 97.06 8 GLU B N 1
ATOM 962 C CA . GLU B 1 8 ? -9.43 -5.449 9.5 1 97.06 8 GLU B CA 1
ATOM 963 C C . GLU B 1 8 ? -10.43 -6.219 8.641 1 97.06 8 GLU B C 1
ATOM 965 O O . GLU B 1 8 ? -11.578 -5.801 8.5 1 97.06 8 GLU B O 1
ATOM 970 N N . LEU B 1 9 ? -9.945 -7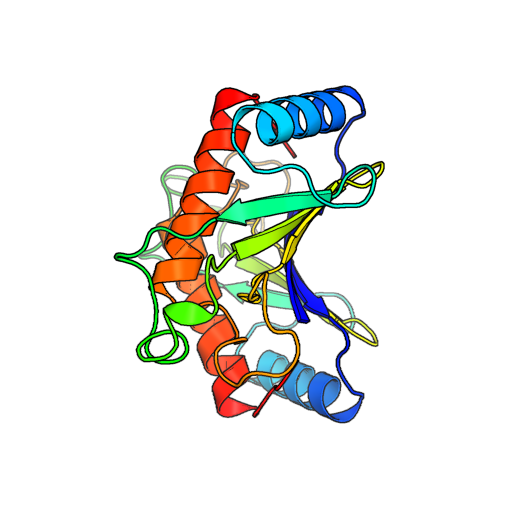.238 8.07 1 97.69 9 LEU B N 1
ATOM 971 C CA . LEU B 1 9 ? -10.797 -8.117 7.277 1 97.69 9 LEU B CA 1
ATOM 972 C C . LEU B 1 9 ? -11.711 -8.945 8.18 1 97.69 9 LEU B C 1
ATOM 974 O O . LEU B 1 9 ? -11.266 -9.484 9.195 1 97.69 9 LEU B O 1
ATOM 978 N N . SER B 1 10 ? -12.93 -8.969 7.832 1 97.19 10 SER B N 1
ATOM 979 C CA . SER B 1 10 ? -13.781 -9.992 8.438 1 97.19 10 SER B CA 1
ATOM 980 C C . SER B 1 10 ? -13.391 -11.391 7.961 1 97.19 10 SER B C 1
ATOM 982 O O . SER B 1 10 ? -12.727 -11.539 6.934 1 97.19 10 SER B O 1
ATOM 984 N N . PRO B 1 11 ? -13.859 -12.391 8.75 1 97.06 11 PRO B N 1
ATOM 985 C CA . PRO B 1 11 ? -13.578 -13.758 8.305 1 97.06 11 PRO B CA 1
ATOM 986 C C . PRO B 1 11 ? -14.117 -14.031 6.898 1 97.06 11 PRO B C 1
ATOM 988 O O . PRO B 1 11 ? -13.453 -14.695 6.102 1 97.06 11 PRO B O 1
ATOM 991 N N . MET B 1 12 ? -15.266 -13.508 6.598 1 97.56 12 MET B N 1
ATOM 992 C CA . MET B 1 12 ? -15.867 -13.711 5.281 1 97.56 12 MET B CA 1
ATOM 993 C C . MET B 1 12 ? -15.031 -13.047 4.195 1 97.56 12 MET B C 1
ATOM 995 O O . MET B 1 12 ? -14.789 -13.633 3.141 1 97.56 12 MET B O 1
ATOM 999 N N . GLU B 1 13 ? -14.633 -11.828 4.391 1 97.81 13 GLU B N 1
ATOM 1000 C CA . GLU B 1 13 ? -13.789 -11.125 3.428 1 97.81 13 GLU B CA 1
ATOM 1001 C C . GLU B 1 13 ? -12.477 -11.867 3.199 1 97.81 13 GLU B C 1
ATOM 1003 O O . GLU B 1 13 ? -12.031 -12.008 2.061 1 97.81 13 GLU B O 1
ATOM 1008 N N . ARG B 1 14 ? -11.875 -12.305 4.285 1 98.06 14 ARG B N 1
ATOM 1009 C CA . ARG B 1 14 ? -10.617 -13.039 4.195 1 98.06 14 ARG B CA 1
ATOM 1010 C C . ARG B 1 14 ? -10.773 -14.297 3.355 1 98.06 14 ARG B C 1
ATOM 1012 O O . ARG B 1 14 ? -9.938 -14.586 2.494 1 98.06 14 ARG B O 1
ATOM 1019 N N . ASP B 1 15 ? -11.836 -15.023 3.588 1 97.75 15 ASP B N 1
ATOM 1020 C CA . ASP B 1 15 ? -12.094 -16.25 2.83 1 97.75 15 ASP B CA 1
ATOM 1021 C C . ASP B 1 15 ? -12.305 -15.938 1.349 1 97.75 15 ASP B C 1
ATOM 1023 O O . ASP B 1 15 ? -11.836 -16.688 0.484 1 97.75 15 ASP B O 1
ATOM 1027 N N . ASN B 1 16 ? -13.031 -14.859 1.104 1 98.19 16 ASN B N 1
ATOM 1028 C CA . ASN B 1 16 ? -13.25 -14.445 -0.277 1 98.19 16 ASN B CA 1
ATOM 1029 C C . ASN B 1 16 ? -11.938 -14.094 -0.974 1 98.19 16 ASN B C 1
ATOM 1031 O O . ASN B 1 16 ? -11.727 -14.477 -2.127 1 98.19 16 ASN B O 1
ATOM 1035 N N . ILE B 1 17 ? -11.102 -13.406 -0.24 1 98.56 17 ILE B N 1
ATOM 1036 C CA . ILE B 1 17 ? -9.805 -13.031 -0.782 1 98.56 17 ILE B CA 1
ATOM 1037 C C . ILE B 1 17 ? -8.977 -14.289 -1.043 1 98.56 17 ILE B C 1
ATOM 1039 O O . ILE B 1 17 ? -8.375 -14.43 -2.111 1 98.56 17 ILE B O 1
ATOM 1043 N N . ASP B 1 18 ? -8.977 -15.164 -0.104 1 98.31 18 ASP B N 1
ATOM 1044 C CA . ASP B 1 18 ? -8.242 -16.422 -0.239 1 98.31 18 ASP B CA 1
ATOM 1045 C C . ASP B 1 18 ? -8.695 -17.203 -1.47 1 98.31 18 ASP B C 1
ATOM 1047 O O . ASP B 1 18 ? -7.871 -17.672 -2.254 1 98.31 18 ASP B O 1
ATOM 1051 N N . SER B 1 19 ? -9.984 -17.297 -1.67 1 98.06 19 SER B N 1
ATOM 1052 C CA . SER B 1 19 ? -10.562 -18.016 -2.805 1 98.06 19 SER B CA 1
ATOM 1053 C C . SER B 1 19 ? -10.203 -17.328 -4.121 1 98.06 19 SER B C 1
ATOM 1055 O O . SER B 1 19 ? -9.867 -18 -5.102 1 98.06 19 SER B O 1
ATOM 1057 N N . TYR B 1 20 ? -10.32 -16.047 -4.109 1 98.75 20 TYR B N 1
ATOM 1058 C CA . TYR B 1 20 ? -9.984 -15.281 -5.309 1 98.75 20 TYR B CA 1
ATOM 1059 C C . TYR B 1 20 ? -8.539 -15.523 -5.723 1 98.75 20 TYR B C 1
ATOM 1061 O O . TYR B 1 20 ? -8.258 -15.742 -6.906 1 98.75 20 TYR B O 1
ATOM 1069 N N . LEU B 1 21 ? -7.621 -15.461 -4.723 1 98.75 21 LEU B N 1
ATOM 1070 C CA . LEU B 1 21 ? -6.195 -15.625 -4.996 1 98.75 21 LEU B CA 1
ATOM 1071 C C . LEU B 1 21 ? -5.895 -17.031 -5.48 1 98.75 21 LEU B C 1
ATOM 1073 O O . LEU B 1 21 ? -5.078 -17.234 -6.383 1 98.75 21 LEU B O 1
ATOM 1077 N N . LYS B 1 22 ? -6.605 -18.016 -4.969 1 97.88 22 LYS B N 1
ATOM 1078 C CA . LYS B 1 22 ? -6.445 -19.406 -5.41 1 97.88 22 LYS B CA 1
ATOM 1079 C C . LYS B 1 22 ? -6.805 -19.547 -6.883 1 97.88 22 LYS B C 1
ATOM 1081 O O . LYS B 1 22 ? -6.164 -20.312 -7.609 1 97.88 22 LYS B O 1
ATOM 1086 N N . ARG B 1 23 ? -7.781 -18.75 -7.305 1 97.75 23 ARG B N 1
ATOM 1087 C CA . ARG B 1 23 ? -8.297 -18.891 -8.664 1 97.75 23 ARG B CA 1
ATOM 1088 C C . ARG B 1 23 ? -7.461 -18.078 -9.648 1 97.75 23 ARG B C 1
ATOM 1090 O O . ARG B 1 23 ? -7.41 -18.391 -10.836 1 97.75 23 ARG B O 1
ATOM 1097 N N . ASN B 1 24 ? -6.793 -17.062 -9.164 1 98.06 24 ASN B N 1
ATOM 1098 C CA . ASN B 1 24 ? -6.285 -16.062 -10.109 1 98.06 24 ASN B CA 1
ATOM 1099 C C . ASN B 1 24 ? -4.77 -15.914 -10.008 1 98.06 24 ASN B C 1
ATOM 1101 O O . ASN B 1 24 ? -4.172 -15.102 -10.719 1 98.06 24 ASN B O 1
ATOM 1105 N N . THR B 1 25 ? -4.156 -16.625 -9.117 1 98.25 25 THR B N 1
ATOM 1106 C CA . THR B 1 25 ? -2.715 -16.5 -8.938 1 98.25 25 THR B CA 1
ATOM 1107 C C . THR B 1 25 ? -2.08 -17.875 -8.734 1 98.25 25 THR B C 1
ATOM 1109 O O . THR B 1 25 ? -2.773 -18.891 -8.758 1 98.25 25 THR B O 1
ATOM 1112 N N . LYS B 1 26 ? -0.811 -17.891 -8.656 1 96.94 26 LYS B N 1
ATOM 1113 C CA . LYS B 1 26 ? -0.095 -19.125 -8.336 1 96.94 26 LYS B CA 1
ATOM 1114 C C . LYS B 1 26 ? 0.008 -19.328 -6.824 1 96.94 26 LYS B C 1
ATOM 1116 O O . LYS B 1 26 ? 0.276 -18.375 -6.09 1 96.94 26 LYS B O 1
ATOM 1121 N N . ILE B 1 27 ? -0.222 -20.547 -6.402 1 96.44 27 ILE B N 1
ATOM 1122 C CA . ILE B 1 27 ? -0.13 -20.859 -4.98 1 96.44 27 ILE B CA 1
ATOM 1123 C C . ILE B 1 27 ? 1.336 -20.969 -4.57 1 96.44 27 ILE B C 1
ATOM 1125 O O . ILE B 1 27 ? 2.141 -21.578 -5.277 1 96.44 27 ILE B O 1
ATOM 1129 N N . GLY B 1 28 ? 1.7 -20.359 -3.439 1 93.56 28 GLY B N 1
ATOM 1130 C CA . GLY B 1 28 ? 3.059 -20.422 -2.924 1 93.56 28 GLY B CA 1
ATOM 1131 C C . GLY B 1 28 ? 3.336 -21.672 -2.107 1 93.56 28 GLY B C 1
ATOM 1132 O O . GLY B 1 28 ? 2.508 -22.578 -2.059 1 93.56 28 GLY B O 1
ATOM 1133 N N . PRO B 1 29 ? 4.531 -21.703 -1.599 1 91.19 29 PRO B N 1
ATOM 1134 C CA . PRO B 1 29 ? 4.984 -22.922 -0.924 1 91.19 29 PRO B CA 1
ATOM 1135 C C . PRO B 1 29 ? 4.375 -23.078 0.466 1 91.19 29 PRO B C 1
ATOM 1137 O O . PRO B 1 29 ? 4.492 -24.156 1.072 1 91.19 29 PRO B O 1
ATOM 1140 N N . MET B 1 30 ? 3.695 -22.031 1.013 1 93.25 30 MET B N 1
ATOM 1141 C CA . MET B 1 30 ? 3.096 -22.094 2.342 1 93.25 30 MET B CA 1
ATOM 1142 C C . MET B 1 30 ? 1.625 -21.688 2.293 1 93.25 30 MET B C 1
ATOM 1144 O O . MET B 1 30 ? 1.204 -20.969 1.384 1 93.25 30 MET B O 1
ATOM 1148 N N . ILE B 1 31 ? 0.934 -22.125 3.27 1 93.94 31 ILE B N 1
ATOM 1149 C CA . ILE B 1 31 ? -0.48 -21.781 3.371 1 93.94 31 ILE B CA 1
ATOM 1150 C C . ILE B 1 31 ? -0.638 -20.266 3.451 1 93.94 31 ILE B C 1
ATOM 1152 O O . ILE B 1 31 ? 0.053 -19.609 4.227 1 93.94 31 ILE B O 1
ATOM 1156 N N . GLY B 1 32 ? -1.505 -19.719 2.617 1 97.06 32 GLY B N 1
ATOM 1157 C CA . GLY B 1 32 ? -1.793 -18.281 2.656 1 97.06 32 GLY B CA 1
ATOM 1158 C C . GLY B 1 32 ? -0.818 -17.453 1.841 1 97.06 32 GLY B C 1
ATOM 1159 O O . GLY B 1 32 ? -0.835 -16.234 1.907 1 97.06 32 GLY B O 1
ATOM 1160 N N . LEU B 1 33 ? 0.073 -18.219 1.179 1 97.94 33 LEU B N 1
ATOM 1161 C CA . LEU B 1 33 ? 1.031 -17.516 0.33 1 97.94 33 LEU B CA 1
ATOM 1162 C C . LEU B 1 33 ? 0.701 -17.719 -1.146 1 97.94 33 LEU B C 1
ATOM 1164 O O . LEU B 1 33 ? 0.508 -18.844 -1.592 1 97.94 33 LEU B O 1
ATOM 1168 N N . TYR B 1 34 ? 0.66 -16.609 -1.916 1 98.5 34 TYR B N 1
ATOM 1169 C CA . TYR B 1 34 ? 0.344 -16.609 -3.34 1 98.5 34 TYR B CA 1
ATOM 1170 C C . TYR B 1 34 ? 1.335 -15.766 -4.125 1 98.5 34 TYR B C 1
ATOM 1172 O O . TYR B 1 34 ? 2.029 -14.922 -3.551 1 98.5 34 TYR B O 1
ATOM 1180 N N . TRP B 1 35 ? 1.373 -16.016 -5.406 1 98.06 35 TRP B N 1
ATOM 1181 C CA . TRP B 1 35 ? 2.279 -15.266 -6.277 1 98.06 35 TRP B CA 1
ATOM 1182 C C . TRP B 1 35 ? 1.528 -14.664 -7.461 1 98.06 35 TRP B C 1
ATOM 1184 O O . TRP B 1 35 ? 0.861 -15.383 -8.211 1 98.06 35 TRP B O 1
ATOM 1194 N N . ILE B 1 36 ? 1.65 -13.406 -7.57 1 98.44 36 ILE B N 1
ATOM 1195 C CA . ILE B 1 36 ? 1.186 -12.758 -8.797 1 98.44 36 ILE B CA 1
ATOM 1196 C C . ILE B 1 36 ? 2.332 -12.664 -9.797 1 98.44 36 ILE B C 1
ATOM 1198 O O . ILE B 1 36 ? 3.254 -11.867 -9.625 1 98.44 36 ILE B O 1
ATOM 1202 N N . VAL B 1 37 ? 2.205 -13.438 -10.812 1 97.69 37 VAL B N 1
ATOM 1203 C CA . VAL B 1 37 ? 3.254 -13.453 -11.82 1 97.69 37 VAL B CA 1
ATOM 1204 C C . VAL B 1 37 ? 3.131 -12.227 -12.719 1 97.69 37 VAL B C 1
ATOM 1206 O O . VAL B 1 37 ? 2.039 -11.906 -13.195 1 97.69 37 VAL B O 1
ATOM 1209 N N . LEU B 1 38 ? 4.246 -11.586 -12.914 1 97.81 38 LEU B N 1
ATOM 1210 C CA . LEU B 1 38 ? 4.246 -10.383 -13.742 1 97.81 38 LEU B CA 1
ATOM 1211 C C . LEU B 1 38 ? 4.262 -10.742 -15.219 1 97.81 38 LEU B C 1
ATOM 1213 O O . LEU B 1 38 ? 5.012 -11.625 -15.641 1 97.81 38 LEU B O 1
ATOM 1217 N N . PRO B 1 39 ? 3.418 -10.062 -16.016 1 97 39 PRO B N 1
ATOM 1218 C CA . PRO B 1 39 ? 3.539 -10.219 -17.469 1 97 39 PRO B CA 1
ATOM 1219 C C . PRO B 1 39 ? 4.914 -9.805 -18 1 97 39 PRO B C 1
ATOM 1221 O O . PRO B 1 39 ? 5.516 -8.859 -17.484 1 97 39 PRO B O 1
ATOM 1224 N N . GLU B 1 40 ? 5.273 -10.398 -19.062 1 95.44 40 GLU B N 1
ATOM 1225 C CA . GLU B 1 40 ? 6.598 -10.156 -19.625 1 95.44 40 GLU B CA 1
ATOM 1226 C C . GLU B 1 40 ? 6.746 -8.711 -20.094 1 95.44 40 GLU B C 1
ATOM 1228 O O . GLU B 1 40 ? 7.84 -8.148 -20.031 1 95.44 40 GLU B O 1
ATOM 1233 N N . GLU B 1 41 ? 5.703 -8.094 -20.5 1 96.69 41 GLU B N 1
ATOM 1234 C CA . GLU B 1 41 ? 5.734 -6.742 -21.047 1 96.69 41 GLU B CA 1
ATOM 1235 C C . GLU B 1 41 ? 5.965 -5.711 -19.938 1 96.69 41 GLU B C 1
ATOM 1237 O O . GLU B 1 41 ? 6.246 -4.547 -20.219 1 96.69 41 GLU B O 1
ATOM 1242 N N . LEU B 1 42 ? 5.938 -6.262 -18.656 1 97.38 42 LEU B N 1
ATOM 1243 C CA . LEU B 1 42 ? 6.055 -5.32 -17.547 1 97.38 42 LEU B CA 1
ATOM 1244 C C . LEU B 1 42 ? 7.402 -5.469 -16.844 1 97.38 42 LEU B C 1
ATOM 1246 O O . LEU B 1 42 ? 7.609 -4.906 -15.766 1 97.38 42 LEU B O 1
ATOM 1250 N N . LEU B 1 43 ? 8.242 -6.273 -17.438 1 97.12 43 LEU B N 1
ATOM 1251 C CA . LEU B 1 43 ? 9.562 -6.398 -16.844 1 97.12 43 LEU B CA 1
ATOM 1252 C C . LEU B 1 43 ? 10.297 -5.062 -16.859 1 97.12 43 LEU B C 1
ATOM 1254 O O . LEU B 1 43 ? 10.25 -4.328 -17.844 1 97.12 43 LEU B O 1
ATOM 1258 N N . SER B 1 44 ? 10.828 -4.75 -15.719 1 96.56 44 SER B N 1
ATOM 1259 C CA . SER B 1 44 ? 11.555 -3.494 -15.578 1 96.56 44 SER B CA 1
ATOM 1260 C C . SER B 1 44 ? 13.023 -3.656 -15.969 1 96.56 44 SER B C 1
ATOM 1262 O O . SER B 1 44 ? 13.461 -4.758 -16.312 1 96.56 44 SER B O 1
ATOM 1264 N N . GLU B 1 45 ? 13.781 -2.539 -15.883 1 95.62 45 GLU B N 1
ATOM 1265 C CA . GLU B 1 45 ? 15.203 -2.549 -16.203 1 95.62 45 GLU B CA 1
ATOM 1266 C C . GLU B 1 45 ? 15.961 -3.545 -15.328 1 95.62 45 GLU B C 1
ATOM 1268 O O . GLU B 1 45 ? 16.938 -4.152 -15.766 1 95.62 45 GLU B O 1
ATOM 1273 N N . ALA B 1 46 ? 15.477 -3.711 -14.133 1 95.38 46 ALA B N 1
ATOM 1274 C CA . ALA B 1 46 ? 16.125 -4.629 -13.195 1 95.38 46 ALA B CA 1
ATOM 1275 C C . ALA B 1 46 ? 15.984 -6.074 -13.664 1 95.38 46 ALA B C 1
ATOM 1277 O O . ALA B 1 46 ? 16.875 -6.895 -13.438 1 95.38 46 ALA B O 1
ATOM 1278 N N . GLN B 1 47 ? 14.883 -6.41 -14.352 1 96.69 47 GLN B N 1
ATOM 1279 C CA . GLN B 1 47 ? 14.602 -7.789 -14.734 1 96.69 47 GLN B CA 1
ATOM 1280 C C . GLN B 1 47 ? 15.031 -8.055 -16.172 1 96.69 47 GLN B C 1
ATOM 1282 O O . GLN B 1 47 ? 15.25 -9.211 -16.562 1 96.69 47 GLN B O 1
ATOM 1287 N N . LEU B 1 48 ? 15.039 -6.949 -16.938 1 95.19 48 LEU B N 1
ATOM 1288 C CA . LEU B 1 48 ? 15.469 -7.129 -18.312 1 95.19 48 LEU B CA 1
ATOM 1289 C C . LEU B 1 48 ? 16.891 -7.652 -18.375 1 95.19 48 LEU B C 1
ATOM 1291 O O . LEU B 1 48 ? 17.766 -7.195 -17.625 1 95.19 48 LEU B O 1
ATOM 1295 N N . GLY B 1 49 ? 17.203 -8.602 -19.25 1 93.62 49 GLY B N 1
ATOM 1296 C CA . GLY B 1 49 ? 18.5 -9.234 -19.312 1 93.62 49 GLY B CA 1
ATOM 1297 C C . GLY B 1 49 ? 18.609 -10.461 -18.422 1 93.62 49 GLY B C 1
ATOM 1298 O O . GLY B 1 49 ? 19.578 -11.211 -18.516 1 93.62 49 GLY B O 1
ATOM 1299 N N . HIS B 1 50 ? 17.656 -10.641 -17.547 1 94.75 50 HIS B N 1
ATOM 1300 C CA . HIS B 1 50 ? 17.641 -11.781 -16.641 1 94.75 50 HIS B CA 1
ATOM 1301 C C . HIS B 1 50 ? 16.406 -12.648 -16.875 1 94.75 50 HIS B C 1
ATOM 1303 O O . HIS B 1 50 ? 15.844 -13.188 -15.914 1 94.75 50 HIS B O 1
ATOM 1309 N N . GLU B 1 51 ? 15.977 -12.695 -18.047 1 90.12 51 GLU B N 1
ATOM 1310 C CA . GLU B 1 51 ? 14.719 -13.375 -18.344 1 90.12 51 GLU B CA 1
ATOM 1311 C C . GLU B 1 51 ? 14.789 -14.852 -17.938 1 90.12 51 GLU B C 1
ATOM 1313 O O . GLU B 1 51 ? 13.773 -15.445 -17.578 1 90.12 51 GLU B O 1
ATOM 1318 N N . GLU B 1 52 ? 15.961 -15.383 -17.953 1 91.06 52 GLU B N 1
ATOM 1319 C CA . GLU B 1 52 ? 16.141 -16.781 -17.609 1 91.06 52 GLU B CA 1
ATOM 1320 C C . GLU B 1 52 ? 15.891 -17.031 -16.125 1 91.06 52 GLU B C 1
ATOM 1322 O O . GLU B 1 52 ? 15.719 -18.172 -15.688 1 91.06 52 GLU B O 1
ATOM 1327 N N . HIS B 1 53 ? 15.828 -15.977 -15.406 1 94.12 53 HIS B N 1
ATOM 1328 C CA . HIS B 1 53 ? 15.578 -16.094 -13.977 1 94.12 53 HIS B CA 1
ATOM 1329 C C . HIS B 1 53 ? 14.086 -16.062 -13.672 1 94.12 53 HIS B C 1
ATOM 1331 O O . HIS B 1 53 ? 13.688 -16.219 -12.516 1 94.12 53 HIS B O 1
ATOM 1337 N N . GLY B 1 54 ? 13.312 -15.914 -14.602 1 91.56 54 GLY B N 1
ATOM 1338 C CA . GLY B 1 54 ? 11.875 -15.852 -14.391 1 91.56 54 GLY B CA 1
ATOM 1339 C C . GLY B 1 54 ? 11.266 -17.188 -14.031 1 91.56 54 GLY B C 1
ATOM 1340 O O . GLY B 1 54 ? 11.977 -18.203 -13.945 1 91.56 54 GLY B O 1
ATOM 1341 N N . PRO B 1 55 ? 10.023 -17.141 -13.836 1 94.44 55 PRO B N 1
ATOM 1342 C CA . PRO B 1 55 ? 9.109 -16 -13.859 1 94.44 55 PRO B CA 1
ATOM 1343 C C . PRO B 1 55 ? 9.32 -15.055 -12.672 1 94.44 55 PRO B C 1
ATOM 1345 O O . PRO B 1 55 ? 9.773 -15.484 -11.609 1 94.44 55 PRO B O 1
ATOM 1348 N N . PHE B 1 56 ? 9.031 -13.836 -12.883 1 97.06 56 PHE B N 1
ATOM 1349 C CA . PHE B 1 56 ? 9.07 -12.82 -11.836 1 97.06 56 PHE B CA 1
ATOM 1350 C C . PHE B 1 56 ? 7.691 -12.617 -11.227 1 97.06 56 PHE B C 1
ATOM 1352 O O . PHE B 1 56 ? 6.68 -12.703 -11.922 1 97.06 56 PHE B O 1
ATOM 1359 N N . TYR B 1 57 ? 7.688 -12.359 -9.883 1 97.31 57 TYR B N 1
ATOM 1360 C CA . TYR B 1 57 ? 6.387 -12.273 -9.234 1 97.31 57 TYR B CA 1
ATOM 1361 C C . TYR B 1 57 ? 6.453 -11.383 -8 1 97.31 57 TYR B C 1
ATOM 1363 O O . TYR B 1 57 ? 7.539 -11.031 -7.539 1 97.31 57 TYR B O 1
ATOM 1371 N N . ILE B 1 58 ? 5.301 -11 -7.539 1 97.94 58 ILE B N 1
ATOM 1372 C CA . ILE B 1 58 ? 5.184 -10.422 -6.203 1 97.94 58 ILE B CA 1
ATOM 1373 C C . ILE B 1 58 ? 4.461 -11.398 -5.277 1 97.94 58 ILE B C 1
ATOM 1375 O O . ILE B 1 58 ? 3.584 -12.148 -5.719 1 97.94 58 ILE B O 1
ATOM 1379 N N . ALA B 1 59 ? 4.812 -11.422 -4.07 1 97.62 59 ALA B N 1
ATOM 1380 C CA . ALA B 1 59 ? 4.211 -12.32 -3.09 1 97.62 59 ALA B CA 1
ATOM 1381 C C . ALA B 1 59 ? 3.008 -11.672 -2.414 1 97.62 59 ALA B C 1
ATOM 1383 O O . ALA B 1 59 ? 3.025 -10.477 -2.121 1 97.62 59 ALA B O 1
ATOM 1384 N N . VAL B 1 60 ? 1.984 -12.461 -2.172 1 98.69 60 VAL B N 1
ATOM 1385 C CA . VAL B 1 60 ? 0.794 -12.062 -1.428 1 98.69 60 VAL B CA 1
ATOM 1386 C C . VAL B 1 60 ? 0.615 -12.969 -0.216 1 98.69 60 VAL B C 1
ATOM 1388 O O . VAL B 1 60 ? 0.587 -14.195 -0.353 1 98.69 60 VAL B O 1
ATOM 1391 N N . GLU B 1 61 ? 0.511 -12.398 0.859 1 98.62 61 GLU B N 1
ATOM 1392 C CA . GLU B 1 61 ? 0.336 -13.164 2.088 1 98.62 61 GLU B CA 1
ATOM 1393 C C . GLU B 1 61 ? -1.025 -12.891 2.721 1 98.62 61 GLU B C 1
ATOM 1395 O O . GLU B 1 61 ? -1.347 -11.75 3.047 1 98.62 61 GLU B O 1
ATOM 1400 N N . VAL B 1 62 ? -1.77 -13.938 2.914 1 98.56 62 VAL B N 1
ATOM 1401 C CA . VAL B 1 62 ? -3.07 -13.828 3.568 1 98.56 62 VAL B CA 1
ATOM 1402 C C . VAL B 1 62 ? -2.953 -14.273 5.023 1 98.56 62 VAL B C 1
ATOM 1404 O O . VAL B 1 62 ? -2.572 -15.414 5.305 1 98.56 62 VAL B O 1
ATOM 1407 N N . GLU B 1 63 ? -3.232 -13.375 5.875 1 97.69 63 GLU B N 1
ATOM 1408 C CA . GLU B 1 63 ? -3.256 -13.641 7.309 1 97.69 63 GLU B CA 1
ATOM 1409 C C . GLU B 1 63 ? -4.684 -13.648 7.848 1 97.69 63 GLU B C 1
ATOM 1411 O O . GLU B 1 63 ? -5.645 -13.586 7.078 1 97.69 63 GLU B O 1
ATOM 1416 N N . GLN B 1 64 ? -4.805 -13.828 9.148 1 96.5 64 GLN B N 1
ATOM 1417 C CA . GLN B 1 64 ? -6.113 -13.984 9.766 1 96.5 64 GLN B CA 1
ATOM 1418 C C . GLN B 1 64 ? -6.984 -12.758 9.523 1 96.5 64 GLN B C 1
ATOM 1420 O O . GLN B 1 64 ? -8.188 -12.875 9.266 1 96.5 64 GLN B O 1
ATOM 1425 N N . HIS B 1 65 ? -6.367 -11.555 9.609 1 97.56 65 HIS B N 1
ATOM 1426 C CA . HIS B 1 65 ? -7.195 -10.359 9.523 1 97.56 65 HIS B CA 1
ATOM 1427 C C . HIS B 1 65 ? -6.645 -9.375 8.492 1 97.56 65 HIS B C 1
ATOM 1429 O O . HIS B 1 65 ? -6.992 -8.195 8.508 1 97.56 65 HIS B O 1
ATOM 1435 N N . SER B 1 66 ? -5.723 -9.875 7.633 1 98.38 66 SER B N 1
ATOM 1436 C CA . SER B 1 66 ? -5.133 -8.953 6.668 1 98.38 66 SER B CA 1
ATOM 1437 C C . SER B 1 66 ? -4.59 -9.695 5.453 1 98.38 66 SER B C 1
ATOM 1439 O O . SER B 1 66 ? -4.379 -10.914 5.504 1 98.38 66 SER B O 1
ATOM 1441 N N . VAL B 1 67 ? -4.496 -9.039 4.383 1 98.81 67 VAL B N 1
ATOM 1442 C CA . VAL B 1 67 ? -3.773 -9.492 3.199 1 98.81 67 VAL B CA 1
ATOM 1443 C C . VAL B 1 67 ? -2.713 -8.461 2.814 1 98.81 67 VAL B C 1
ATOM 1445 O O . VAL B 1 67 ? -2.969 -7.254 2.846 1 98.81 67 VAL B O 1
ATOM 1448 N N . LYS B 1 68 ? -1.525 -8.945 2.541 1 98.69 68 LYS B N 1
ATOM 1449 C CA . LYS B 1 68 ? -0.371 -8.102 2.242 1 98.69 68 LYS B CA 1
ATOM 1450 C C . LYS B 1 68 ? 0.191 -8.406 0.856 1 98.69 68 LYS B C 1
ATOM 1452 O O . LYS B 1 68 ? 0.438 -9.57 0.526 1 98.69 68 LYS B O 1
ATOM 1457 N N . PHE B 1 69 ? 0.338 -7.414 0.067 1 98.81 69 PHE B N 1
ATOM 1458 C CA . PHE B 1 69 ? 1.001 -7.492 -1.229 1 98.81 69 PHE B CA 1
ATOM 1459 C C . PHE B 1 69 ? 2.398 -6.887 -1.159 1 98.81 69 PHE B C 1
ATOM 1461 O O . PHE B 1 69 ? 2.549 -5.668 -1.053 1 98.81 69 PHE B O 1
ATOM 1468 N N . GLU B 1 70 ? 3.35 -7.734 -1.173 1 98.06 70 GLU B N 1
ATOM 1469 C CA . GLU B 1 70 ? 4.727 -7.254 -1.102 1 98.06 70 GLU B CA 1
ATOM 1470 C C . GLU B 1 70 ? 5.18 -6.668 -2.436 1 98.06 70 GLU B C 1
ATOM 1472 O O . GLU B 1 70 ? 5.246 -7.379 -3.441 1 98.06 70 GLU B O 1
ATOM 1477 N N . LEU B 1 71 ? 5.543 -5.402 -2.426 1 98.19 71 LEU B N 1
ATOM 1478 C CA . LEU B 1 71 ? 5.879 -4.719 -3.67 1 98.19 71 LEU B CA 1
ATOM 1479 C C . LEU B 1 71 ? 7.363 -4.875 -3.988 1 98.19 71 LEU B C 1
ATOM 1481 O O . LEU B 1 71 ? 8.023 -3.906 -4.379 1 98.19 71 LEU B O 1
ATOM 1485 N N . LEU B 1 72 ? 7.914 -5.996 -3.68 1 96.88 72 LEU B N 1
ATOM 1486 C CA . LEU B 1 72 ? 9.219 -6.488 -4.117 1 96.88 72 LEU B CA 1
ATOM 1487 C C . LEU B 1 72 ? 9.055 -7.574 -5.176 1 96.88 72 LEU B C 1
ATOM 1489 O O . LEU B 1 72 ? 8.391 -8.586 -4.941 1 96.88 72 LEU B O 1
ATOM 1493 N N . VAL B 1 73 ? 9.617 -7.25 -6.352 1 97.25 73 VAL B N 1
ATOM 1494 C CA . VAL B 1 73 ? 9.594 -8.242 -7.418 1 97.25 73 VAL B CA 1
ATOM 1495 C C . VAL B 1 73 ? 10.672 -9.297 -7.172 1 97.25 73 VAL B C 1
ATOM 1497 O O . VAL B 1 73 ? 11.859 -8.961 -7.055 1 97.25 73 VAL B O 1
ATOM 1500 N N . ARG B 1 74 ? 10.195 -10.5 -7.113 1 96.44 74 ARG B N 1
ATOM 1501 C CA . ARG B 1 74 ? 11.117 -11.594 -6.824 1 96.44 74 ARG B CA 1
ATOM 1502 C C . ARG B 1 74 ? 11.25 -12.531 -8.023 1 96.44 74 ARG B C 1
ATOM 1504 O O . ARG B 1 74 ? 10.453 -12.461 -8.961 1 96.44 74 ARG B O 1
ATOM 1511 N N . SER B 1 75 ? 12.312 -13.242 -7.988 1 94.38 75 SER B N 1
ATOM 1512 C CA . SER B 1 75 ? 12.547 -14.305 -8.953 1 94.38 75 SER B CA 1
ATOM 1513 C C . SER B 1 75 ? 12.266 -15.68 -8.344 1 94.38 75 SER B C 1
ATOM 1515 O O . SER B 1 75 ? 12.617 -15.922 -7.188 1 94.38 75 SER B O 1
ATOM 1517 N N . LYS B 1 76 ? 11.633 -16.469 -9.094 1 85.06 76 LYS B N 1
ATOM 1518 C CA . LYS B 1 76 ? 11.359 -17.812 -8.609 1 85.06 76 LYS B CA 1
ATOM 1519 C C . LYS B 1 76 ? 12.633 -18.656 -8.578 1 85.06 76 LYS B C 1
ATOM 1521 O O . LYS B 1 76 ? 12.805 -19.516 -7.711 1 85.06 76 LYS B O 1
ATOM 1526 N N . SER B 1 77 ? 13.562 -18.391 -9.422 1 86.31 77 SER B N 1
ATOM 1527 C CA . SER B 1 77 ? 14.68 -19.297 -9.641 1 86.31 77 SER B CA 1
ATOM 1528 C C . SER B 1 77 ? 15.945 -18.797 -8.953 1 86.31 77 SER B C 1
ATOM 1530 O O . SER B 1 77 ? 16.891 -19.547 -8.75 1 86.31 77 SER B O 1
ATOM 1532 N N . ASN B 1 78 ? 15.93 -17.5 -8.672 1 83.56 78 ASN B N 1
ATOM 1533 C CA . ASN B 1 78 ? 17.141 -16.938 -8.102 1 83.56 78 ASN B CA 1
ATOM 1534 C C . ASN B 1 78 ? 16.844 -16 -6.945 1 83.56 78 ASN B C 1
ATOM 1536 O O . ASN B 1 78 ? 16.172 -14.977 -7.129 1 83.56 78 ASN B O 1
ATOM 1540 N N . LEU B 1 79 ? 17.484 -16.172 -5.836 1 82.31 79 LEU B N 1
ATOM 1541 C CA . LEU B 1 79 ? 17.156 -15.406 -4.641 1 82.31 79 LEU B CA 1
ATOM 1542 C C . LEU B 1 79 ? 18.172 -14.305 -4.406 1 82.31 79 LEU B C 1
ATOM 1544 O O . LEU B 1 79 ? 17.969 -13.43 -3.564 1 82.31 79 LEU B O 1
ATOM 1548 N N . HIS B 1 80 ? 19.203 -14.25 -5.172 1 85.56 80 HIS B N 1
ATOM 1549 C CA . HIS B 1 80 ? 20.266 -13.297 -4.863 1 85.56 80 HIS B CA 1
ATOM 1550 C C . HIS B 1 80 ? 20.656 -12.484 -6.094 1 85.56 80 HIS B C 1
ATOM 1552 O O . HIS B 1 80 ? 21.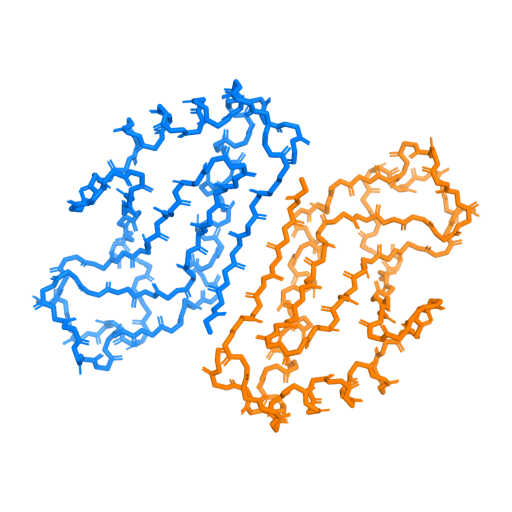703 -11.828 -6.109 1 85.56 80 HIS B O 1
ATOM 1558 N N . CYS B 1 81 ? 19.844 -12.445 -7.055 1 90.69 81 CYS B N 1
ATOM 1559 C CA . CYS B 1 81 ? 20.156 -11.719 -8.281 1 90.69 81 CYS B CA 1
ATOM 1560 C C . CYS B 1 81 ? 19.688 -10.266 -8.18 1 90.69 81 CYS B C 1
ATOM 1562 O O . CYS B 1 81 ? 18.734 -9.961 -7.473 1 90.69 81 CYS B O 1
ATOM 1564 N N . THR B 1 82 ? 20.344 -9.383 -8.938 1 92.31 82 THR B N 1
ATOM 1565 C CA . THR B 1 82 ? 20 -7.961 -8.977 1 92.31 82 THR B CA 1
ATOM 1566 C C . THR B 1 82 ? 18.641 -7.754 -9.656 1 92.31 82 THR B C 1
ATOM 1568 O O . THR B 1 82 ? 18.109 -6.645 -9.656 1 92.31 82 THR B O 1
ATOM 1571 N N . CYS B 1 83 ? 18.062 -8.852 -10.211 1 95 83 CYS B N 1
ATOM 1572 C CA . CYS B 1 83 ? 16.781 -8.734 -10.875 1 95 83 CYS B CA 1
ATOM 1573 C C . CYS B 1 83 ? 15.641 -8.672 -9.852 1 95 83 CYS B C 1
ATOM 1575 O O . CYS B 1 83 ? 14.5 -8.375 -10.203 1 95 83 CYS B O 1
ATOM 1577 N N . ILE B 1 84 ? 15.977 -9.039 -8.562 1 95.62 84 ILE B N 1
ATOM 1578 C CA . ILE B 1 84 ? 15.039 -8.82 -7.461 1 95.62 84 ILE B CA 1
ATOM 1579 C C . ILE B 1 84 ? 15.086 -7.359 -7.023 1 95.62 84 ILE B C 1
ATOM 1581 O O . ILE B 1 84 ? 16.125 -6.875 -6.559 1 95.62 84 ILE B O 1
ATOM 1585 N N . ALA B 1 85 ? 14.039 -6.652 -7.172 1 95.38 85 ALA B N 1
ATOM 1586 C CA . ALA B 1 85 ? 14.031 -5.215 -6.922 1 95.38 85 ALA B CA 1
ATOM 1587 C C . ALA B 1 85 ? 12.633 -4.727 -6.551 1 95.38 85 ALA B C 1
ATOM 1589 O O . ALA B 1 85 ? 11.641 -5.426 -6.781 1 95.38 85 ALA B O 1
ATOM 1590 N N . HIS B 1 86 ? 12.617 -3.58 -5.98 1 96.44 86 HIS B N 1
ATOM 1591 C CA . HIS B 1 86 ? 11.328 -2.947 -5.746 1 96.44 86 HIS B CA 1
ATOM 1592 C C . HIS B 1 86 ? 10.555 -2.773 -7.047 1 96.44 86 HIS B C 1
ATOM 1594 O O . HIS B 1 86 ? 11.141 -2.455 -8.086 1 96.44 86 HIS B O 1
ATOM 1600 N N . ALA B 1 87 ? 9.297 -2.932 -6.938 1 97.5 87 ALA B N 1
ATOM 1601 C CA . ALA B 1 87 ? 8.438 -2.801 -8.109 1 97.5 87 ALA B CA 1
ATOM 1602 C C . ALA B 1 87 ? 8.57 -1.412 -8.734 1 97.5 87 ALA B C 1
ATOM 1604 O O . ALA B 1 87 ? 8.523 -0.404 -8.023 1 97.5 87 ALA B O 1
ATOM 1605 N N . SER B 1 88 ? 8.773 -1.409 -10.078 1 96.31 88 SER B N 1
ATOM 1606 C CA . SER B 1 88 ? 8.719 -0.146 -10.805 1 96.31 88 SER B CA 1
ATOM 1607 C C . SER B 1 88 ? 7.324 0.47 -10.727 1 96.31 88 SER B C 1
ATOM 1609 O O . SER B 1 88 ? 6.367 -0.192 -10.32 1 96.31 88 SER B O 1
ATOM 1611 N N . PRO B 1 89 ? 7.188 1.743 -11.125 1 95.75 89 PRO B N 1
ATOM 1612 C CA . PRO B 1 89 ? 5.859 2.367 -11.125 1 95.75 89 PRO B CA 1
ATOM 1613 C C . PRO B 1 89 ? 4.844 1.598 -11.969 1 95.75 89 PRO B C 1
ATOM 1615 O O . PRO B 1 89 ? 3.684 1.465 -11.57 1 95.75 89 PRO B O 1
ATOM 1618 N N . GLU B 1 90 ? 5.309 1.093 -13.078 1 97 90 GLU B N 1
ATOM 1619 C CA . GLU B 1 90 ? 4.406 0.341 -13.945 1 97 90 GLU B CA 1
ATOM 1620 C C . GLU B 1 90 ? 4.004 -0.986 -13.305 1 97 90 GLU B C 1
ATOM 1622 O O . GLU B 1 90 ? 2.846 -1.395 -13.391 1 97 90 GLU B O 1
ATOM 1627 N N . GLN B 1 91 ? 4.93 -1.688 -12.727 1 98.19 91 GLN B N 1
ATOM 1628 C CA . GLN B 1 91 ? 4.645 -2.939 -12.031 1 98.19 91 GLN B CA 1
ATOM 1629 C C . GLN B 1 91 ? 3.703 -2.713 -10.859 1 98.19 91 GLN B C 1
ATOM 1631 O O . GLN B 1 91 ? 2.76 -3.48 -10.648 1 98.19 91 GLN B O 1
ATOM 1636 N N . ARG B 1 92 ? 3.988 -1.621 -10.102 1 98.25 92 ARG B N 1
ATOM 1637 C CA . ARG B 1 92 ? 3.131 -1.261 -8.977 1 98.25 92 ARG B CA 1
ATOM 1638 C C . ARG B 1 92 ? 1.705 -0.988 -9.445 1 98.25 92 ARG B C 1
ATOM 1640 O O . ARG B 1 92 ? 0.745 -1.45 -8.82 1 98.25 92 ARG B O 1
ATOM 1647 N N . GLN B 1 93 ? 1.594 -0.265 -10.523 1 97.38 93 GLN B N 1
ATOM 1648 C CA . GLN B 1 93 ? 0.269 0.025 -11.062 1 97.38 93 GLN B CA 1
ATOM 1649 C C . GLN B 1 93 ? -0.461 -1.258 -11.453 1 97.38 93 GLN B C 1
ATOM 1651 O O . GLN B 1 93 ? -1.672 -1.374 -11.25 1 97.38 93 GLN B O 1
ATOM 1656 N N . TYR B 1 94 ? 0.212 -2.182 -12.023 1 98.38 94 TYR B N 1
ATOM 1657 C CA . TYR B 1 94 ? -0.368 -3.469 -12.398 1 98.38 94 TYR B CA 1
ATOM 1658 C C . TYR B 1 94 ? -0.913 -4.191 -11.172 1 98.38 94 TYR B C 1
ATOM 1660 O O . TYR B 1 94 ? -2.031 -4.711 -11.195 1 98.38 94 TYR B O 1
ATOM 1668 N N . ILE B 1 95 ? -0.129 -4.215 -10.094 1 98.44 95 ILE B N 1
ATOM 1669 C CA . ILE B 1 95 ? -0.521 -4.898 -8.867 1 98.44 95 ILE B CA 1
ATOM 1670 C C . ILE B 1 95 ? -1.719 -4.188 -8.242 1 98.44 95 ILE B C 1
ATOM 1672 O O . ILE B 1 95 ? -2.662 -4.832 -7.781 1 98.44 95 ILE B O 1
ATOM 1676 N N . LEU B 1 96 ? -1.678 -2.861 -8.25 1 98.31 96 LEU B N 1
ATOM 1677 C CA . LEU B 1 96 ? -2.785 -2.094 -7.691 1 98.31 96 LEU B CA 1
ATOM 1678 C C . LEU B 1 96 ? -4.062 -2.324 -8.492 1 98.31 96 LEU B C 1
ATOM 1680 O O . LEU B 1 96 ? -5.16 -2.355 -7.926 1 98.31 96 LEU B O 1
ATOM 1684 N N . GLY B 1 97 ? -3.895 -2.469 -9.828 1 98.12 97 GLY B N 1
ATOM 1685 C CA . GLY B 1 97 ? -5.039 -2.848 -10.641 1 98.12 97 GLY B CA 1
ATOM 1686 C C . GLY B 1 97 ? -5.613 -4.203 -10.266 1 98.12 97 GLY B C 1
ATOM 1687 O O . GLY B 1 97 ? -6.832 -4.375 -10.227 1 98.12 97 GLY B O 1
ATOM 1688 N N . PHE B 1 98 ? -4.754 -5.164 -10.047 1 98.62 98 PHE B N 1
ATOM 1689 C CA . PHE B 1 98 ? -5.172 -6.488 -9.602 1 98.62 98 PHE B CA 1
ATOM 1690 C C . PHE B 1 98 ? -5.957 -6.398 -8.297 1 98.62 98 PHE B C 1
ATOM 1692 O O . PHE B 1 98 ? -7.008 -7.023 -8.156 1 98.62 98 PHE B O 1
ATOM 1699 N N . ILE B 1 99 ? -5.457 -5.586 -7.379 1 98.5 99 ILE B N 1
ATOM 1700 C CA . ILE B 1 99 ? -6.078 -5.418 -6.07 1 98.5 99 ILE B CA 1
ATOM 1701 C C . ILE B 1 99 ? -7.453 -4.773 -6.23 1 98.5 99 ILE B C 1
ATOM 1703 O O . ILE B 1 99 ? -8.43 -5.215 -5.621 1 98.5 99 ILE B O 1
ATOM 1707 N N . ASP B 1 100 ? -7.52 -3.762 -7.059 1 97.81 100 ASP B N 1
ATOM 1708 C CA . ASP B 1 100 ? -8.789 -3.084 -7.293 1 97.81 100 ASP B CA 1
ATOM 1709 C C . ASP B 1 100 ? -9.836 -4.055 -7.828 1 97.81 100 ASP B C 1
ATOM 1711 O O . ASP B 1 100 ? -10.992 -4.031 -7.398 1 97.81 100 ASP B O 1
ATOM 1715 N N . LYS B 1 101 ? -9.438 -4.852 -8.75 1 98.12 101 LYS B N 1
ATOM 1716 C CA . LYS B 1 101 ? -10.352 -5.84 -9.32 1 98.12 101 LYS B CA 1
ATOM 1717 C C . LYS B 1 101 ? -10.812 -6.832 -8.258 1 98.12 101 LYS B C 1
ATOM 1719 O O . LYS B 1 101 ? -12 -7.141 -8.156 1 98.12 101 LYS B O 1
ATOM 1724 N N . MET B 1 102 ? -9.891 -7.34 -7.488 1 98.62 102 MET B N 1
ATOM 1725 C CA . MET B 1 102 ? -10.188 -8.297 -6.43 1 98.62 102 MET B CA 1
ATOM 1726 C C . MET B 1 102 ? -11.188 -7.711 -5.434 1 98.62 102 MET B C 1
ATOM 1728 O O . MET B 1 102 ? -12.18 -8.359 -5.09 1 98.62 102 MET B O 1
ATOM 1732 N N . VAL B 1 103 ? -10.938 -6.48 -4.98 1 97.81 103 VAL B N 1
ATOM 1733 C CA . VAL B 1 103 ? -11.766 -5.816 -3.982 1 97.81 103 VAL B CA 1
ATOM 1734 C C . VAL B 1 103 ? -13.18 -5.617 -4.531 1 97.81 103 VAL B C 1
ATOM 1736 O O . VAL B 1 103 ? -14.164 -5.809 -3.814 1 97.81 103 VAL B O 1
ATOM 1739 N N . THR B 1 104 ? -13.219 -5.246 -5.781 1 97.31 104 THR B N 1
ATOM 1740 C CA . THR B 1 104 ? -14.508 -5 -6.418 1 97.31 104 THR B CA 1
ATOM 1741 C C . THR B 1 104 ? -15.273 -6.305 -6.621 1 97.31 104 THR B C 1
ATOM 1743 O O . THR B 1 104 ? -16.438 -6.418 -6.234 1 97.31 104 THR B O 1
ATOM 1746 N N . GLU B 1 105 ? -14.664 -7.27 -7.156 1 97.81 105 GLU B N 1
ATOM 1747 C CA . GLU B 1 105 ? -15.312 -8.531 -7.5 1 97.81 105 GLU B CA 1
ATOM 1748 C C . GLU B 1 105 ? -15.75 -9.289 -6.246 1 97.81 105 GLU B C 1
ATOM 1750 O O . GLU B 1 105 ? -16.797 -9.93 -6.238 1 97.81 105 GLU B O 1
ATOM 1755 N N . GLU B 1 106 ? -14.953 -9.219 -5.203 1 97.38 106 GLU B N 1
ATOM 1756 C CA . GLU B 1 106 ? -15.234 -9.984 -3.992 1 97.38 106 GLU B CA 1
ATOM 1757 C C . GLU B 1 106 ? -15.969 -9.133 -2.963 1 97.38 106 GLU B C 1
ATOM 1759 O O . GL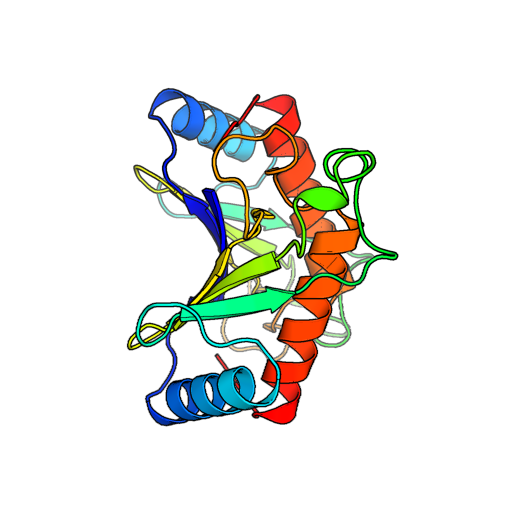U B 1 106 ? -16.188 -9.57 -1.83 1 97.38 106 GLU B O 1
ATOM 1764 N N . MET B 1 107 ? -16.266 -7.859 -3.293 1 95.19 107 MET B N 1
ATOM 1765 C CA . MET B 1 107 ? -17.062 -6.934 -2.484 1 95.19 107 MET B CA 1
ATOM 1766 C C . MET B 1 107 ? -16.406 -6.719 -1.119 1 95.19 107 MET B C 1
ATOM 1768 O O . MET B 1 107 ? -17.078 -6.824 -0.089 1 95.19 107 MET B O 1
ATOM 1772 N N . ILE B 1 108 ? -15.117 -6.473 -1.172 1 96.31 108 ILE B N 1
ATOM 1773 C CA . ILE B 1 108 ? -14.367 -6.191 0.045 1 96.31 108 ILE B CA 1
ATOM 1774 C C . ILE B 1 108 ? -14.578 -4.734 0.46 1 96.31 108 ILE B C 1
ATOM 1776 O O . ILE B 1 108 ? -14.312 -3.816 -0.32 1 96.31 108 ILE B O 1
ATOM 1780 N N . ARG B 1 109 ? -15.023 -4.5 1.699 1 91.31 109 ARG B N 1
ATOM 1781 C CA . ARG B 1 109 ? -15.328 -3.15 2.164 1 91.31 109 ARG B CA 1
ATOM 1782 C C . ARG B 1 109 ? -14.18 -2.592 3.006 1 91.31 109 ARG B C 1
ATOM 1784 O O . ARG B 1 109 ? -14.078 -1.379 3.193 1 91.31 109 ARG B O 1
ATOM 1791 N N . SER B 1 110 ? -13.367 -3.518 3.475 1 90.5 110 SER B N 1
ATOM 1792 C CA . SER B 1 110 ? -12.234 -3.074 4.281 1 90.5 110 SER B CA 1
ATOM 1793 C C . SER B 1 110 ? -11.242 -2.273 3.447 1 90.5 110 SER B C 1
ATOM 1795 O O . SER B 1 110 ? -11.156 -2.455 2.23 1 90.5 110 SER B O 1
#

Solvent-accessible surface area (backbone atoms only — not comparable to full-atom values): 11691 Å² total; per-residue (Å²): 61,44,31,43,34,40,32,75,36,48,68,68,47,39,52,44,50,52,52,50,46,64,74,73,35,43,78,46,99,48,92,48,31,31,31,48,69,59,59,78,92,54,58,43,81,56,32,53,94,44,66,88,35,43,65,38,27,27,47,32,41,52,51,84,41,33,38,36,37,38,45,43,31,36,37,74,72,42,90,83,47,74,46,45,38,68,49,47,73,69,44,44,50,53,52,52,49,52,48,51,50,50,34,59,75,60,67,48,84,71,62,43,30,43,34,40,32,75,35,47,69,67,49,39,52,45,50,52,52,50,46,63,73,74,35,44,78,46,98,47,91,48,30,32,30,48,69,58,58,78,90,56,57,46,81,56,32,54,94,44,67,88,36,42,64,38,25,28,46,32,41,52,52,83,40,31,39,37,39,37,47,43,31,36,36,75,71,41,90,82,48,76,46,45,38,68,48,48,75,68,43,46,48,52,53,51,49,51,49,52,50,50,36,59,77,60,67,48,83,71

Nearest PDB structures (foldseek):
  7dgs-assembly1_w  TM=3.640E-01  e=4.831E+00  Bos taurus
  2p6g-assembly6_F  TM=2.007E-01  e=1.953E+00  Saccharomyces cerevisiae
  2c6w-assembly1_B  TM=2.577E-01  e=6.258E+00  Streptococcus pneumoniae R6
  8ppg-assembly2_B  TM=3.084E-01  e=9.226E+00  Homo sapiens
  7uql-assembly1_B  TM=4.124E-01  e=1.499E-01  Papaver somniferum